Protein AF-A0A498P347-F1 (afdb_monomer_lite)

Radius of gyration: 25.13 Å; chains: 1; bounding box: 68×44×68 Å

Foldseek 3Di:
DPDLCDPPNPLSVVVVVVVVLVVVLVVLVVVLVVVPDVLLVCPDPVSCVLCVLPNDDPCCLVPVPVSVVSCVVDPVSVVSNVVVCVVCVVSVVSVVVSVVSVLVDDDPVLQLVVCQQSLLSVVVVCVVVLCCQAPVQVVLLVSCVRHPLQHQWGDNDDPDIERNCVVSVVGVSNNVSCVNNLPLVNLLVSLLVLLVLLVPLLVVLVVCPPPPNLDLVNCVSCVSVLVNSLSSLVSSLVSLCRLQPPVHADPVDPSSVVSSVSSCVSNVDDPVSSVVSVVSSVVSVVSSVVSVVVVVVVVVD

Organism: Labeo rohita (NCBI:txid84645)

Structure (mmCIF, N/CA/C/O backbone):
data_AF-A0A498P347-F1
#
_entry.id   AF-A0A498P347-F1
#
loop_
_atom_site.group_PDB
_atom_site.id
_atom_site.type_symbol
_atom_site.label_atom_id
_atom_site.label_alt_id
_atom_site.label_comp_id
_atom_site.label_asym_id
_atom_site.label_entity_id
_atom_site.label_seq_id
_atom_site.pdbx_PDB_ins_code
_atom_site.Cartn_x
_atom_site.Cartn_y
_atom_site.Cartn_z
_atom_site.occupancy
_atom_site.B_iso_or_equiv
_atom_site.auth_seq_id
_atom_site.auth_comp_id
_atom_site.auth_asym_id
_atom_site.auth_atom_id
_atom_site.pdbx_PDB_model_num
ATOM 1 N N . MET A 1 1 ? 1.663 -28.520 -17.626 1.00 48.28 1 MET A N 1
ATOM 2 C CA . MET A 1 1 ? 1.103 -27.256 -17.104 1.00 48.28 1 MET A CA 1
ATOM 3 C C . MET A 1 1 ? 0.824 -27.526 -15.635 1.00 48.28 1 MET A C 1
ATOM 5 O O . MET A 1 1 ? 0.067 -28.449 -15.375 1.00 48.28 1 MET A O 1
ATOM 9 N N . VAL A 1 2 ? 1.543 -26.897 -14.700 1.00 50.94 2 VAL A N 1
ATOM 10 C CA . VAL A 1 2 ? 1.309 -27.145 -13.263 1.00 50.94 2 VAL A CA 1
ATOM 11 C C . VAL A 1 2 ? -0.047 -26.535 -12.923 1.00 50.94 2 VAL A C 1
ATOM 13 O O . VAL A 1 2 ? -0.283 -25.381 -13.279 1.00 50.94 2 VAL A O 1
ATOM 16 N N . ASP A 1 3 ? -0.944 -27.324 -12.333 1.00 69.25 3 ASP A N 1
ATOM 17 C CA . ASP A 1 3 ? -2.287 -26.872 -11.974 1.00 69.25 3 ASP A CA 1
ATOM 18 C C . ASP A 1 3 ? -2.185 -25.632 -11.072 1.00 69.25 3 ASP A C 1
ATOM 20 O O . ASP A 1 3 ? -1.421 -25.594 -10.101 1.00 69.25 3 ASP A O 1
ATOM 24 N N . PHE A 1 4 ? -2.906 -24.575 -11.444 1.00 56.94 4 PHE A N 1
ATOM 25 C CA . PHE A 1 4 ? -2.885 -23.310 -10.723 1.00 56.94 4 PHE A CA 1
ATOM 26 C C . PHE A 1 4 ? -3.385 -23.485 -9.286 1.00 56.94 4 PHE A C 1
ATOM 28 O O . PHE A 1 4 ? -2.909 -22.787 -8.400 1.00 56.94 4 PHE A O 1
ATOM 35 N N . LEU A 1 5 ? -4.280 -24.446 -9.039 1.00 67.31 5 LEU A N 1
ATOM 36 C CA . LEU A 1 5 ? -4.815 -24.750 -7.711 1.00 67.31 5 LEU A CA 1
ATOM 37 C C . LEU A 1 5 ? -4.050 -25.864 -6.982 1.00 67.31 5 LEU A C 1
ATOM 39 O O . LEU A 1 5 ? -4.467 -26.271 -5.899 1.00 67.31 5 LEU A O 1
ATOM 43 N N . ALA A 1 6 ? -2.934 -26.352 -7.531 1.00 76.44 6 ALA A N 1
ATOM 44 C CA . ALA A 1 6 ? -2.141 -27.383 -6.872 1.00 76.44 6 ALA A CA 1
ATOM 45 C C . ALA A 1 6 ? -1.639 -26.916 -5.494 1.00 76.44 6 ALA A C 1
ATOM 47 O O . ALA A 1 6 ? -1.331 -25.740 -5.287 1.00 76.44 6 ALA A O 1
ATOM 48 N N . GLU A 1 7 ? -1.521 -27.841 -4.540 1.00 72.94 7 GLU A N 1
ATOM 49 C CA . GLU A 1 7 ? -1.066 -27.536 -3.172 1.00 72.94 7 GLU A CA 1
ATOM 50 C C . GLU A 1 7 ? 0.361 -26.971 -3.131 1.00 72.94 7 GLU A C 1
ATOM 52 O O . GLU A 1 7 ? 0.694 -26.157 -2.272 1.00 72.94 7 GLU A O 1
ATOM 57 N N . ASN A 1 8 ? 1.196 -27.348 -4.102 1.00 71.81 8 ASN A N 1
ATOM 58 C CA . ASN A 1 8 ? 2.554 -26.831 -4.259 1.00 71.81 8 ASN A CA 1
ATOM 59 C C . ASN A 1 8 ? 2.615 -25.465 -4.970 1.00 71.81 8 ASN A C 1
ATOM 61 O O . ASN A 1 8 ? 3.691 -24.873 -5.067 1.00 71.81 8 ASN A O 1
ATOM 65 N N . ASN A 1 9 ? 1.484 -24.940 -5.454 1.00 58.72 9 ASN A N 1
ATOM 66 C CA . ASN A 1 9 ? 1.400 -23.636 -6.099 1.00 58.72 9 ASN A CA 1
ATOM 67 C C . ASN A 1 9 ? 1.032 -22.554 -5.077 1.00 58.72 9 ASN A C 1
ATOM 69 O O . ASN A 1 9 ? -0.132 -22.191 -4.902 1.00 58.72 9 ASN A O 1
ATOM 73 N N . LEU A 1 10 ? 2.053 -22.013 -4.409 1.00 52.19 10 LEU A N 1
ATOM 74 C CA . LEU A 1 10 ? 1.900 -20.999 -3.358 1.00 52.19 10 LEU A CA 1
ATOM 75 C C . LEU A 1 10 ? 1.071 -19.782 -3.806 1.00 52.19 10 LEU A C 1
ATOM 77 O O . LEU A 1 10 ? 0.285 -19.261 -3.018 1.00 52.19 10 LEU A O 1
ATOM 81 N N . CYS A 1 11 ? 1.196 -19.360 -5.068 1.00 50.09 11 CYS A N 1
ATOM 82 C CA . CYS A 1 11 ? 0.465 -18.219 -5.623 1.00 50.09 11 CYS A CA 1
ATOM 83 C C . CYS A 1 11 ? -1.032 -18.511 -5.765 1.00 50.09 11 CYS A C 1
ATOM 85 O O . CYS A 1 11 ? -1.867 -17.707 -5.344 1.00 50.09 11 CYS A O 1
ATOM 87 N N . GLY A 1 12 ? -1.373 -19.675 -6.323 1.00 56.81 12 GLY A N 1
ATOM 88 C CA . GLY A 1 12 ? -2.758 -20.119 -6.439 1.00 56.81 12 GLY A CA 1
ATOM 89 C C . GLY A 1 12 ? -3.407 -20.357 -5.080 1.00 56.81 12 GLY A C 1
ATOM 90 O O . GLY A 1 12 ? -4.519 -19.892 -4.845 1.00 56.81 12 GLY A O 1
ATOM 91 N N . GLN A 1 13 ? -2.675 -20.964 -4.143 1.00 71.25 13 GLN A N 1
ATOM 92 C CA . GLN A 1 13 ? -3.123 -21.152 -2.760 1.00 71.25 13 GLN A CA 1
ATOM 93 C C . GLN A 1 13 ? -3.314 -19.820 -2.021 1.00 71.25 13 GLN A C 1
ATOM 95 O O . GLN A 1 13 ? -4.274 -19.661 -1.268 1.00 71.25 13 GLN A O 1
ATOM 100 N N . ALA A 1 14 ? -2.444 -18.830 -2.245 1.00 53.75 14 ALA A N 1
ATOM 101 C CA . ALA A 1 14 ? -2.587 -17.501 -1.654 1.00 53.75 14 ALA A CA 1
ATOM 102 C C . ALA A 1 14 ? -3.826 -16.765 -2.185 1.00 53.75 14 ALA A C 1
ATOM 104 O O . ALA A 1 14 ? -4.590 -16.210 -1.395 1.00 53.75 14 ALA A O 1
ATOM 105 N N . ILE A 1 15 ? -4.066 -16.794 -3.501 1.00 52.66 15 ILE A N 1
ATOM 106 C CA . ILE A 1 15 ? -5.271 -16.207 -4.105 1.00 52.66 15 ILE A CA 1
ATOM 107 C C . ILE A 1 15 ? -6.524 -16.934 -3.614 1.00 52.66 15 ILE A C 1
ATOM 109 O O . ILE A 1 15 ? -7.476 -16.274 -3.202 1.00 52.66 15 ILE A O 1
ATOM 113 N N . LEU A 1 16 ? -6.506 -18.269 -3.574 1.00 66.88 16 LEU A N 1
ATOM 114 C CA . LEU A 1 16 ? -7.613 -19.074 -3.062 1.00 66.88 16 LEU A CA 1
ATOM 115 C C . LEU A 1 16 ? -7.938 -18.718 -1.606 1.00 66.88 16 LEU A C 1
ATOM 117 O O . LEU A 1 16 ? -9.106 -18.548 -1.276 1.00 66.88 16 LEU A O 1
ATOM 121 N N . ARG A 1 17 ? -6.920 -18.526 -0.754 1.00 67.44 17 ARG A N 1
ATOM 122 C CA . ARG A 1 17 ? -7.091 -18.097 0.646 1.00 67.44 17 ARG A CA 1
ATOM 123 C C . ARG A 1 17 ? -7.651 -16.686 0.780 1.00 67.44 17 ARG A C 1
ATOM 125 O O . ARG A 1 17 ? -8.431 -16.432 1.688 1.00 67.44 17 ARG A O 1
ATOM 132 N N . ILE A 1 18 ? -7.245 -15.754 -0.078 1.00 62.94 18 ILE A N 1
ATOM 133 C CA . ILE A 1 18 ? -7.754 -14.376 -0.030 1.00 62.94 18 ILE A CA 1
ATOM 134 C C . ILE A 1 18 ? -9.208 -14.337 -0.494 1.00 62.94 18 ILE A C 1
ATOM 136 O O . ILE A 1 18 ? -10.043 -13.742 0.179 1.00 62.94 18 ILE A O 1
ATOM 140 N N . VAL A 1 19 ? -9.525 -15.011 -1.601 1.00 62.28 19 VAL A N 1
ATOM 141 C CA . VAL A 1 19 ? -10.897 -15.109 -2.113 1.00 62.28 19 VAL A CA 1
ATOM 142 C C . VAL A 1 19 ? -11.790 -15.854 -1.121 1.00 62.28 19 VAL A C 1
ATOM 144 O O . VAL A 1 19 ? -12.905 -15.411 -0.862 1.00 62.28 19 VAL A O 1
ATOM 147 N N . SER A 1 20 ? -11.304 -16.937 -0.506 1.00 68.69 20 SER A N 1
ATOM 148 C CA . SER A 1 20 ? -12.075 -17.673 0.500 1.00 68.69 20 SER A CA 1
ATOM 149 C C . SER A 1 20 ? -12.308 -16.853 1.767 1.00 68.69 20 SER A C 1
ATOM 151 O O . SER A 1 20 ? -13.431 -16.838 2.261 1.00 68.69 20 SER A O 1
ATOM 153 N N . ARG A 1 21 ? -11.306 -16.109 2.255 1.00 67.88 21 ARG A N 1
ATOM 154 C CA . ARG A 1 21 ? -11.467 -15.174 3.383 1.00 67.88 21 ARG A CA 1
ATOM 155 C C . ARG A 1 21 ? -12.432 -14.039 3.050 1.00 67.88 21 ARG A C 1
ATOM 157 O O . ARG A 1 21 ? -13.293 -13.739 3.864 1.00 67.88 21 ARG A O 1
ATOM 164 N N . GLY A 1 22 ? -12.335 -13.451 1.858 1.00 63.75 22 GLY A N 1
ATOM 165 C CA . GLY A 1 22 ? -13.274 -12.426 1.394 1.00 63.75 22 GLY A CA 1
ATOM 166 C C . GLY A 1 22 ? -14.711 -12.940 1.345 1.00 63.75 22 GLY A C 1
ATOM 167 O O . GLY A 1 22 ? -15.605 -12.315 1.907 1.00 63.75 22 GLY A O 1
ATOM 168 N N . ASN A 1 23 ? -14.924 -14.123 0.766 1.00 64.38 23 ASN A N 1
ATOM 169 C CA . ASN A 1 23 ? -16.238 -14.763 0.738 1.00 64.38 23 ASN A CA 1
ATOM 170 C C . ASN A 1 23 ? -16.742 -15.130 2.138 1.00 64.38 23 ASN A C 1
ATOM 172 O O . ASN A 1 23 ? -17.928 -14.972 2.400 1.00 64.38 23 ASN A O 1
ATOM 176 N N . ALA A 1 24 ? -15.867 -15.581 3.042 1.00 72.88 24 ALA A N 1
ATOM 177 C CA . ALA A 1 24 ? -16.237 -15.877 4.424 1.00 72.88 24 ALA A CA 1
ATOM 178 C C . ALA A 1 24 ? -16.684 -14.615 5.176 1.00 72.88 24 ALA A C 1
ATOM 180 O O . ALA A 1 24 ? -17.696 -14.654 5.863 1.00 72.88 24 ALA A O 1
ATOM 181 N N . ILE A 1 25 ? -15.984 -13.491 4.993 1.00 73.19 25 ILE A N 1
ATOM 182 C CA . ILE A 1 25 ? -16.351 -12.205 5.603 1.00 73.19 25 ILE A CA 1
ATOM 183 C C . ILE A 1 25 ? -17.683 -11.704 5.043 1.00 73.19 25 ILE A C 1
ATOM 185 O O . ILE A 1 25 ? -18.552 -11.310 5.811 1.00 73.19 25 ILE A O 1
ATOM 189 N N . ILE A 1 26 ? -17.886 -11.763 3.723 1.00 68.69 26 ILE A N 1
ATOM 190 C CA . ILE A 1 26 ? -19.164 -11.376 3.102 1.00 68.69 26 ILE A CA 1
ATOM 191 C C . ILE A 1 26 ? -20.300 -12.276 3.599 1.00 68.69 26 ILE A C 1
ATOM 193 O O . ILE A 1 26 ? -21.363 -11.776 3.955 1.00 68.69 26 ILE A O 1
ATOM 197 N N . ALA A 1 27 ? -20.082 -13.591 3.648 1.00 73.25 27 ALA A N 1
ATOM 198 C CA . ALA A 1 27 ? -21.072 -14.537 4.147 1.00 73.25 27 ALA A CA 1
ATOM 199 C C . ALA A 1 27 ? -21.409 -14.279 5.621 1.00 73.25 27 ALA A C 1
ATOM 201 O O . ALA A 1 27 ? -22.580 -14.317 5.986 1.00 73.25 27 ALA A O 1
ATOM 202 N N . GLU A 1 28 ? -20.411 -13.972 6.451 1.00 82.94 28 GLU A N 1
ATOM 203 C CA . GLU A 1 28 ? -20.628 -13.652 7.859 1.00 82.94 28 GLU A CA 1
ATOM 204 C C . GLU A 1 28 ? -21.345 -12.309 8.027 1.00 82.94 28 GLU A C 1
ATOM 206 O O . GLU A 1 28 ? -22.283 -12.234 8.808 1.00 82.94 28 GLU A O 1
ATOM 211 N N . LEU A 1 29 ? -21.011 -11.279 7.243 1.00 77.94 29 LEU A N 1
ATOM 212 C CA . LEU A 1 29 ? -21.738 -10.003 7.240 1.00 77.94 29 LEU A CA 1
ATOM 213 C C . LEU A 1 29 ? -23.207 -10.183 6.843 1.00 77.94 29 LEU A C 1
ATOM 215 O O . LEU A 1 29 ? -24.092 -9.650 7.510 1.00 77.94 29 LEU A O 1
ATOM 219 N N . LEU A 1 30 ? -23.475 -10.951 5.782 1.00 76.19 30 LEU A N 1
ATOM 220 C CA . LEU A 1 30 ? -24.839 -11.254 5.346 1.00 76.19 30 LEU A CA 1
ATOM 221 C C . LEU A 1 30 ? -25.596 -12.017 6.433 1.00 76.19 30 LEU A C 1
ATOM 223 O O . LEU A 1 30 ? -26.696 -11.616 6.809 1.00 76.19 30 LEU A O 1
ATOM 227 N N . ARG A 1 31 ? -24.977 -13.051 7.009 1.00 85.75 31 ARG A N 1
ATOM 228 C CA . ARG A 1 31 ? -25.565 -13.830 8.099 1.00 85.75 31 ARG A CA 1
ATOM 229 C C . ARG A 1 31 ? -25.860 -12.947 9.307 1.00 85.75 31 ARG A C 1
ATOM 231 O O . ARG A 1 31 ? -26.980 -12.922 9.793 1.00 85.75 31 ARG A O 1
ATOM 238 N N . LEU A 1 32 ? -24.894 -12.169 9.773 1.00 86.50 32 LEU A N 1
ATOM 239 C CA . LEU A 1 32 ? -25.078 -11.280 10.914 1.00 86.50 32 LEU A CA 1
ATOM 240 C C . LEU A 1 32 ? -26.162 -10.225 10.653 1.00 86.50 32 LEU A C 1
ATOM 242 O O . LEU A 1 32 ? -26.950 -9.940 11.550 1.00 86.50 32 LEU A O 1
ATOM 246 N N . SER A 1 33 ? -26.284 -9.713 9.423 1.00 84.44 33 SER A N 1
ATOM 247 C CA . SER A 1 33 ? -27.348 -8.763 9.065 1.00 84.44 33 SER A CA 1
ATOM 248 C C . SER A 1 33 ? -28.764 -9.344 9.215 1.00 84.44 33 SER A C 1
ATOM 250 O O . SER A 1 33 ? -29.693 -8.623 9.588 1.00 84.44 33 SER A O 1
ATOM 252 N N . GLU A 1 34 ? -28.925 -10.653 8.998 1.00 85.38 34 GLU A N 1
ATOM 253 C CA . GLU A 1 34 ? -30.192 -11.369 9.185 1.00 85.38 34 GLU A CA 1
ATOM 254 C C . GLU A 1 34 ? -30.454 -11.730 10.656 1.00 85.38 34 GLU A C 1
ATOM 256 O O . GLU A 1 34 ? -31.609 -11.794 11.078 1.00 85.38 34 GLU A O 1
ATOM 261 N N . PHE A 1 35 ? -29.396 -11.910 11.453 1.00 85.56 35 PHE A N 1
ATOM 262 C CA . PHE A 1 35 ? -29.451 -12.406 12.834 1.00 85.56 35 PHE A CA 1
ATOM 263 C C . PHE A 1 35 ? -29.247 -11.324 13.909 1.00 85.56 35 PHE A C 1
ATOM 265 O O . PHE A 1 35 ? -28.887 -11.641 15.040 1.00 85.56 35 PHE A O 1
ATOM 272 N N . ILE A 1 36 ? -29.515 -10.050 13.599 1.00 84.81 36 ILE A N 1
ATOM 273 C CA . ILE A 1 36 ? -29.535 -8.980 14.613 1.00 84.81 36 ILE A CA 1
ATOM 274 C C . ILE A 1 36 ? -30.640 -9.293 15.642 1.00 84.81 36 ILE A C 1
ATOM 276 O O . ILE A 1 36 ? -31.818 -9.273 15.254 1.00 84.81 36 ILE A O 1
ATOM 280 N N . PRO A 1 37 ? -30.318 -9.536 16.931 1.00 86.19 37 PRO A N 1
ATOM 281 C CA . PRO A 1 37 ? -31.335 -9.856 17.926 1.00 86.19 37 PRO A CA 1
ATOM 282 C C . PRO A 1 37 ? -32.340 -8.709 18.070 1.00 86.19 37 PRO A C 1
ATOM 284 O O . PRO A 1 37 ? -31.973 -7.532 18.063 1.00 86.19 37 PRO A O 1
ATOM 287 N N . ALA A 1 38 ? -33.627 -9.047 18.180 1.00 84.25 38 ALA A N 1
ATOM 288 C CA . ALA A 1 38 ? -34.710 -8.060 18.165 1.00 84.25 38 ALA A CA 1
ATOM 289 C C . ALA A 1 38 ? -34.594 -7.026 19.298 1.00 84.25 38 ALA A C 1
ATOM 291 O O . ALA A 1 38 ? -34.924 -5.861 19.083 1.00 84.25 38 ALA A O 1
ATOM 292 N N . VAL A 1 39 ? -34.037 -7.444 20.438 1.00 85.81 39 VAL A N 1
ATOM 293 C CA . VAL A 1 39 ? -33.827 -6.629 21.642 1.00 85.81 39 VAL A CA 1
ATOM 294 C C . VAL A 1 39 ? -32.997 -5.372 21.335 1.00 85.81 39 VAL A C 1
ATOM 296 O O . VAL A 1 39 ? -33.314 -4.291 21.816 1.00 85.81 39 VAL A O 1
ATOM 299 N N . PHE A 1 40 ? -31.998 -5.474 20.446 1.00 85.38 40 PHE A N 1
ATOM 300 C CA . PHE A 1 40 ? -31.143 -4.349 20.043 1.00 85.38 40 PHE A CA 1
ATOM 301 C C . PHE A 1 40 ? -31.858 -3.349 19.134 1.00 85.38 40 PHE A C 1
ATOM 303 O O . PHE A 1 40 ? -31.379 -2.239 18.925 1.00 85.38 40 PHE A O 1
ATOM 310 N N . ARG A 1 41 ? -33.001 -3.732 18.553 1.00 83.81 41 ARG A N 1
ATOM 311 C CA . ARG A 1 41 ? -33.796 -2.842 17.699 1.00 83.81 41 ARG A CA 1
ATOM 312 C C . ARG A 1 41 ? -34.756 -1.975 18.508 1.00 83.81 41 ARG A C 1
ATOM 314 O O . ARG A 1 41 ? -35.299 -1.039 17.927 1.00 83.81 41 ARG A O 1
ATOM 321 N N . LEU A 1 42 ? -35.003 -2.319 19.781 1.00 83.25 42 LEU A N 1
ATOM 322 C CA . LEU A 1 42 ? -35.895 -1.601 20.699 1.00 83.25 42 LEU A CA 1
ATOM 323 C C . LEU A 1 42 ? -37.232 -1.203 20.041 1.00 83.25 42 LEU A C 1
ATOM 325 O O . LEU A 1 42 ? -37.692 -0.068 20.163 1.00 83.25 42 LEU A O 1
ATOM 329 N N . LYS A 1 43 ? -37.842 -2.113 19.267 1.00 83.44 43 LYS A N 1
ATOM 330 C CA . LYS A 1 43 ? -39.062 -1.804 18.495 1.00 83.44 43 LYS A CA 1
ATOM 331 C C . LYS A 1 43 ? -40.309 -1.753 19.369 1.00 83.44 43 LYS A C 1
ATOM 333 O O . LYS A 1 43 ? -41.189 -0.930 19.119 1.00 83.44 43 LYS A O 1
ATOM 338 N N . ASP A 1 44 ? -40.373 -2.618 20.373 1.00 88.19 44 ASP A N 1
ATOM 339 C CA . ASP A 1 44 ? -41.521 -2.743 21.258 1.00 88.19 44 ASP A CA 1
ATOM 340 C C . ASP A 1 44 ? -41.359 -1.870 22.505 1.00 88.19 44 ASP A C 1
ATOM 342 O O . ASP A 1 44 ? -40.260 -1.687 23.033 1.00 88.19 44 ASP A O 1
ATOM 346 N N . LYS A 1 45 ? -42.477 -1.333 23.010 1.00 86.25 45 LYS A N 1
ATOM 347 C CA . LYS A 1 45 ? -42.476 -0.475 24.209 1.00 86.25 45 LYS A CA 1
ATOM 348 C C . LYS A 1 45 ? -41.955 -1.197 25.456 1.00 86.25 45 LYS A C 1
ATOM 350 O O . LYS A 1 45 ? -41.405 -0.539 26.331 1.00 86.25 45 LYS A O 1
ATOM 355 N N . SER A 1 46 ? -42.129 -2.518 25.536 1.00 88.06 46 SER A N 1
ATOM 356 C CA . SER A 1 46 ? -41.585 -3.341 26.622 1.00 88.06 46 SER A CA 1
ATOM 357 C C . SER A 1 46 ? -40.060 -3.322 26.627 1.00 88.06 46 SER A C 1
ATOM 359 O O . SER A 1 46 ? -39.455 -3.101 27.670 1.00 88.06 46 SER A O 1
ATOM 361 N N . ASP A 1 47 ? -39.448 -3.491 25.456 1.00 87.38 47 ASP A N 1
ATOM 362 C CA . ASP A 1 47 ? -37.996 -3.553 25.308 1.00 87.38 47 ASP A CA 1
ATOM 363 C C . ASP A 1 47 ? -37.380 -2.175 25.534 1.00 87.38 47 ASP A C 1
ATOM 365 O O . ASP A 1 47 ? -36.357 -2.063 26.196 1.00 87.38 47 ASP A O 1
ATOM 369 N N . GLN A 1 48 ? -38.046 -1.112 25.071 1.00 86.19 48 GLN A N 1
ATOM 370 C CA . GLN A 1 48 ? -37.643 0.267 25.359 1.00 86.19 48 GLN A CA 1
ATOM 371 C C . GLN A 1 48 ? -37.669 0.575 26.858 1.00 86.19 48 GLN A C 1
ATOM 373 O O . GLN A 1 48 ? -36.746 1.202 27.366 1.00 86.19 48 GLN A O 1
ATOM 378 N N . GLN A 1 49 ? -38.709 0.137 27.573 1.00 87.31 49 GLN A N 1
ATOM 379 C CA . GLN A 1 49 ? -38.809 0.353 29.018 1.00 87.31 49 GLN A CA 1
ATOM 380 C C . GLN A 1 49 ? -37.802 -0.481 29.808 1.00 87.31 49 GLN A C 1
ATOM 382 O O . GLN A 1 49 ? -37.298 -0.002 30.817 1.00 87.31 49 GLN A O 1
ATOM 387 N N . LYS A 1 50 ? -37.528 -1.715 29.369 1.00 88.12 50 LYS A N 1
ATOM 388 C CA . LYS A 1 50 ? -36.626 -2.629 30.072 1.00 88.12 50 LYS A CA 1
ATOM 389 C C . LYS A 1 50 ? -35.158 -2.329 29.772 1.00 88.12 50 LYS A C 1
ATOM 391 O O . LYS A 1 50 ? -34.374 -2.190 30.695 1.00 88.12 50 LYS A O 1
ATOM 396 N N . TYR A 1 51 ? -34.790 -2.216 28.499 1.00 90.12 51 TYR A N 1
ATOM 397 C CA . TYR A 1 51 ? -33.396 -2.162 28.051 1.00 90.12 51 TYR A CA 1
ATOM 398 C C . TYR A 1 51 ? -32.943 -0.776 27.578 1.00 90.12 51 TYR A C 1
ATOM 400 O O . TYR A 1 51 ? -31.759 -0.581 27.318 1.00 90.12 51 TYR A O 1
ATOM 408 N N . GLY A 1 52 ? -33.846 0.203 27.461 1.00 85.56 52 GLY A N 1
ATOM 409 C CA . GLY A 1 52 ? -33.513 1.529 26.922 1.00 85.56 52 GLY A CA 1
ATOM 410 C C . GLY A 1 52 ? -32.523 2.337 27.766 1.00 85.56 52 GLY A C 1
ATOM 411 O O . GLY A 1 52 ? -31.908 3.263 27.248 1.00 85.56 52 GLY A O 1
ATOM 412 N N . ASP A 1 53 ? -32.356 1.987 29.043 1.00 86.69 53 ASP A N 1
ATOM 413 C CA . ASP A 1 53 ? -31.369 2.616 29.924 1.00 86.69 53 ASP A CA 1
ATOM 414 C C . ASP A 1 53 ? -29.967 1.988 29.819 1.00 86.69 53 ASP A C 1
ATOM 416 O O . ASP A 1 53 ? -29.011 2.650 30.218 1.00 86.69 53 ASP A O 1
ATOM 420 N N . ILE A 1 54 ? -29.840 0.769 29.272 1.00 89.31 54 ILE A N 1
ATOM 421 C CA . ILE A 1 54 ? -28.559 0.046 29.135 1.00 89.31 54 ILE A CA 1
ATOM 422 C C . ILE A 1 54 ? -28.067 -0.011 27.676 1.00 89.31 54 ILE A C 1
ATOM 424 O O . ILE A 1 54 ? -26.872 0.080 27.405 1.00 89.31 54 ILE A O 1
ATOM 428 N N . ILE A 1 55 ? -28.979 -0.093 26.698 1.00 87.75 55 ILE A N 1
ATOM 429 C CA . ILE A 1 55 ? -28.628 -0.102 25.272 1.00 87.75 55 ILE A CA 1
ATOM 430 C C . ILE A 1 55 ? -28.500 1.338 24.790 1.00 87.75 55 ILE A C 1
ATOM 432 O O . ILE A 1 55 ? -29.494 2.011 24.506 1.00 87.75 55 ILE A O 1
ATOM 436 N N . CYS A 1 56 ? -27.261 1.794 24.655 1.00 84.06 56 CYS A N 1
ATOM 437 C CA . CYS A 1 56 ? -26.974 3.128 24.156 1.00 84.06 56 CYS A CA 1
ATOM 438 C C . CYS A 1 56 ? -26.884 3.163 22.623 1.00 84.06 56 CYS A C 1
ATOM 440 O O . CYS A 1 56 ? -26.459 2.207 21.972 1.00 84.06 56 CYS A O 1
ATOM 442 N N . ASP A 1 57 ? -27.251 4.301 22.036 1.00 80.38 57 ASP A N 1
ATOM 443 C CA . ASP A 1 57 ? -26.960 4.596 20.635 1.00 80.38 57 ASP A CA 1
ATOM 444 C C . ASP A 1 57 ? -25.555 5.218 20.483 1.00 80.38 57 ASP A C 1
ATOM 446 O O . ASP A 1 57 ? -24.769 5.317 21.429 1.00 80.38 57 ASP A O 1
ATOM 450 N N . PHE A 1 58 ? -25.223 5.694 19.280 1.00 78.88 58 PHE A N 1
ATOM 451 C CA . PHE A 1 58 ? -23.927 6.327 19.014 1.00 78.88 58 PHE A CA 1
ATOM 452 C C . PHE A 1 58 ? -23.664 7.618 19.813 1.00 78.88 58 PHE A C 1
ATOM 454 O O . PHE A 1 58 ? -22.558 8.153 19.741 1.00 78.88 58 PHE A O 1
ATOM 461 N N . SER A 1 59 ? -24.642 8.156 20.549 1.00 78.44 59 SER A N 1
ATOM 462 C CA . SER A 1 59 ? -24.413 9.295 21.439 1.00 78.44 59 SER A CA 1
ATOM 463 C C . SER A 1 59 ? -23.598 8.932 22.682 1.00 78.44 59 SER A C 1
ATOM 465 O O . SER A 1 59 ? -22.985 9.838 23.243 1.00 78.44 59 SER A O 1
ATOM 467 N N . TYR A 1 60 ? -23.502 7.644 23.046 1.00 83.19 60 TYR A N 1
ATOM 468 C CA . TYR A 1 60 ? -22.608 7.163 24.109 1.00 83.19 60 TYR A CA 1
ATOM 469 C C . TYR A 1 60 ? -21.176 7.666 23.911 1.00 83.19 60 TYR A C 1
ATOM 471 O O . TYR A 1 60 ? -20.610 8.297 24.796 1.00 83.19 60 TYR A O 1
ATOM 479 N N . PHE A 1 61 ? -20.650 7.547 22.689 1.00 74.69 61 PHE A N 1
ATOM 480 C CA . PHE A 1 61 ? -19.292 7.984 22.341 1.00 74.69 61 PHE A CA 1
ATOM 481 C C . PHE A 1 61 ? -19.052 9.500 22.459 1.00 74.69 61 PHE A C 1
ATOM 483 O O . PHE A 1 61 ? -17.924 9.954 22.297 1.00 74.69 61 PHE A O 1
ATOM 490 N N . LYS A 1 62 ? -20.094 10.313 22.676 1.00 82.88 62 LYS A N 1
ATOM 491 C CA . LYS A 1 62 ? -19.965 11.771 22.853 1.00 82.88 62 LYS A CA 1
ATOM 492 C C . LYS A 1 62 ? -19.933 12.203 24.319 1.00 82.88 62 LYS A C 1
ATOM 494 O O . LYS A 1 62 ? -19.636 13.367 24.574 1.00 82.88 62 LYS A O 1
ATOM 499 N N . GLY A 1 63 ? -20.267 11.313 25.248 1.00 83.38 63 GLY A N 1
ATOM 500 C CA . GLY A 1 63 ? -20.243 11.580 26.685 1.00 83.38 63 GLY A CA 1
ATOM 501 C C . GLY A 1 63 ? -20.453 10.299 27.487 1.00 83.38 63 GLY A C 1
ATOM 502 O O . GLY A 1 63 ? -21.528 10.153 28.078 1.00 83.38 63 GLY A O 1
ATOM 503 N N . PRO A 1 64 ? -19.475 9.373 27.484 1.00 83.38 64 PRO A N 1
ATOM 504 C CA . PRO A 1 64 ? -19.576 8.081 28.163 1.00 83.38 64 PRO A CA 1
ATOM 505 C C . PRO A 1 64 ? -19.867 8.231 29.657 1.00 83.38 64 PRO A C 1
ATOM 507 O O . PRO A 1 64 ? -20.693 7.500 30.200 1.00 83.38 64 PRO A O 1
ATOM 510 N N . GLU A 1 65 ? -19.296 9.257 30.300 1.00 90.00 65 GLU A N 1
ATOM 511 C CA . GLU A 1 65 ? -19.390 9.460 31.749 1.00 90.00 65 GLU A CA 1
ATOM 512 C C . GLU A 1 65 ? -20.838 9.669 32.215 1.00 90.00 65 GLU A C 1
ATOM 514 O O . GLU A 1 65 ? -21.215 9.283 33.322 1.00 90.00 65 GLU A O 1
ATOM 519 N N . TYR A 1 66 ? -21.685 10.269 31.372 1.00 87.81 66 TYR A N 1
ATOM 520 C CA . TYR A 1 66 ? -23.106 10.443 31.674 1.00 87.81 66 TYR A CA 1
ATOM 521 C C . TYR A 1 66 ? -23.849 9.101 31.725 1.00 87.81 66 TYR A C 1
ATOM 523 O O . TYR A 1 66 ? -24.685 8.888 32.603 1.00 87.81 66 TYR A O 1
ATOM 531 N N . TYR A 1 67 ? -23.553 8.206 30.785 1.00 85.75 67 TYR A N 1
ATOM 532 C CA . TYR A 1 67 ? -24.207 6.904 30.688 1.00 85.75 67 TYR A CA 1
ATOM 533 C C . TYR A 1 67 ? -23.691 5.946 31.762 1.00 85.75 67 TYR A C 1
ATOM 535 O O . TYR A 1 67 ? -24.491 5.308 32.442 1.00 85.75 67 TYR A O 1
ATOM 543 N N . GLU A 1 68 ? -22.377 5.923 31.983 1.00 88.50 68 GLU A N 1
ATOM 544 C CA . GLU A 1 68 ? -21.742 5.101 33.016 1.00 88.50 68 GLU A CA 1
ATOM 545 C C . GLU A 1 68 ? -22.192 5.515 34.418 1.00 88.50 68 GLU A C 1
ATOM 547 O O . GLU A 1 68 ? -22.685 4.679 35.169 1.00 88.50 68 GLU A O 1
ATOM 552 N N . SER A 1 69 ? -22.179 6.814 34.743 1.00 89.69 69 SER A N 1
ATOM 553 C CA . SER A 1 69 ? -22.667 7.284 36.051 1.00 89.69 69 SER A CA 1
ATOM 554 C C . SER A 1 69 ? -24.149 6.973 36.289 1.00 89.69 69 SER A C 1
ATOM 556 O O . SER A 1 69 ? -24.562 6.729 37.424 1.00 89.69 69 SER A O 1
ATOM 558 N N . LYS A 1 70 ? -24.971 6.951 35.231 1.00 88.31 70 LYS A N 1
ATOM 559 C CA . LYS A 1 70 ? -26.387 6.570 35.313 1.00 88.31 70 LYS A CA 1
ATOM 560 C C . LYS A 1 70 ? -26.567 5.073 35.597 1.00 88.31 70 LYS A C 1
ATOM 562 O O . LYS A 1 70 ? -27.477 4.732 36.355 1.00 88.31 70 LYS A O 1
ATOM 567 N N . LEU A 1 71 ? -25.733 4.215 35.005 1.00 88.25 71 LEU A N 1
ATOM 568 C CA . LEU A 1 71 ? -25.708 2.771 35.265 1.00 88.25 71 LEU A CA 1
ATOM 569 C C . LEU A 1 71 ? -25.211 2.486 36.686 1.00 88.25 71 LEU A C 1
ATOM 571 O O . LEU A 1 71 ? -25.882 1.795 37.447 1.00 88.25 71 LEU A O 1
ATOM 575 N N . GLU A 1 72 ? -24.095 3.096 37.084 1.00 89.81 72 GLU A N 1
ATOM 576 C CA . GLU A 1 72 ? -23.479 2.901 38.401 1.00 89.81 72 GLU A CA 1
ATOM 577 C C . GLU A 1 72 ? -24.348 3.381 39.565 1.00 89.81 72 GLU A C 1
ATOM 579 O O . GLU A 1 72 ? -24.307 2.823 40.661 1.00 89.81 72 GLU A O 1
ATOM 584 N N . ALA A 1 73 ? -25.174 4.404 39.341 1.00 91.31 73 ALA A N 1
ATOM 585 C CA . ALA A 1 73 ? -26.062 4.935 40.367 1.00 91.31 73 ALA A CA 1
ATOM 586 C C . ALA A 1 73 ? -27.197 3.973 40.768 1.00 91.31 73 ALA A C 1
ATOM 588 O O . ALA A 1 73 ? -27.860 4.219 41.780 1.00 91.31 73 ALA A O 1
ATOM 589 N N . LYS A 1 74 ? -27.470 2.918 39.985 1.00 93.12 74 LYS A N 1
ATOM 590 C CA . LYS A 1 74 ? -28.599 2.004 40.210 1.00 93.12 74 LYS A CA 1
ATOM 591 C C . LYS A 1 74 ? -28.153 0.537 40.138 1.00 93.12 74 LYS A C 1
ATOM 593 O O . LYS A 1 74 ? -27.959 0.035 39.035 1.00 93.12 74 LYS A O 1
ATOM 598 N N . PRO A 1 75 ? -28.121 -0.189 41.271 1.00 91.69 75 PRO A N 1
ATOM 599 C CA . PRO A 1 75 ? -27.771 -1.615 41.292 1.00 91.69 75 PRO A CA 1
ATOM 600 C C . PRO A 1 75 ? -28.634 -2.461 40.345 1.00 91.69 75 PRO A C 1
ATOM 602 O O . PRO A 1 75 ? -28.133 -3.315 39.630 1.00 91.69 75 PRO A O 1
ATOM 605 N N . GLU A 1 76 ? -29.926 -2.140 40.251 1.00 92.25 76 GLU A N 1
ATOM 606 C CA . GLU A 1 76 ? -30.882 -2.819 39.365 1.00 92.25 76 GLU A CA 1
ATOM 607 C C . GLU A 1 76 ? -30.505 -2.724 37.877 1.00 92.25 76 GLU A C 1
ATOM 609 O O . GLU A 1 76 ? -30.820 -3.626 37.105 1.00 92.25 76 GLU A O 1
ATOM 614 N N . LEU A 1 77 ? -29.857 -1.628 37.457 1.00 90.75 77 LEU A N 1
ATOM 615 C CA . LEU A 1 77 ? -29.387 -1.474 36.079 1.00 90.75 77 LEU A CA 1
ATOM 616 C C . LEU A 1 77 ? -28.077 -2.220 35.840 1.00 90.75 77 LEU A C 1
ATOM 618 O O . LEU A 1 77 ? -27.876 -2.697 34.730 1.00 90.75 77 LEU A O 1
ATOM 622 N N . GLN A 1 78 ? -27.218 -2.336 36.856 1.00 91.38 78 GLN A N 1
ATOM 623 C CA . GLN A 1 78 ? -25.980 -3.112 36.767 1.00 91.38 78 GLN A CA 1
ATOM 624 C C . GLN A 1 78 ? -26.282 -4.602 36.608 1.00 91.38 78 GLN A C 1
ATOM 626 O O . GLN A 1 78 ? -25.790 -5.219 35.670 1.00 91.38 78 GLN A O 1
ATOM 631 N N . ASP A 1 79 ? -27.166 -5.143 37.453 1.00 92.81 79 ASP A N 1
ATOM 632 C CA . ASP A 1 79 ? -27.597 -6.543 37.366 1.00 92.81 79 ASP A CA 1
ATOM 633 C C . ASP A 1 79 ? -28.224 -6.840 35.992 1.00 92.81 79 ASP A C 1
ATOM 635 O O . ASP A 1 79 ? -27.975 -7.879 35.379 1.00 92.81 79 ASP A O 1
ATOM 639 N N . LEU A 1 80 ? -29.029 -5.900 35.479 1.00 93.19 80 LEU A N 1
ATOM 640 C CA . LEU A 1 80 ? -29.670 -6.032 34.174 1.00 93.19 80 LEU A CA 1
ATOM 641 C C . LEU A 1 80 ? -28.673 -5.938 33.011 1.00 93.19 80 LEU A C 1
ATOM 643 O O . LEU A 1 80 ? -28.839 -6.656 32.025 1.00 93.19 80 LEU A O 1
ATOM 647 N N . ASP A 1 81 ? -27.676 -5.055 33.094 1.00 91.25 81 ASP A N 1
ATOM 648 C CA . ASP A 1 81 ? -26.616 -4.927 32.090 1.00 91.25 81 ASP A CA 1
ATOM 649 C C . ASP A 1 81 ? -25.733 -6.179 32.047 1.00 91.25 81 ASP A C 1
ATOM 651 O O . ASP A 1 81 ? -25.450 -6.697 30.966 1.00 91.25 81 ASP A O 1
ATOM 655 N N . GLU A 1 82 ? -25.390 -6.738 33.210 1.00 91.19 82 GLU A N 1
ATOM 656 C CA . GLU A 1 82 ? -24.622 -7.979 33.313 1.00 91.19 82 GLU A CA 1
ATOM 657 C C . GLU A 1 82 ? -25.398 -9.165 32.721 1.00 91.19 82 GLU A C 1
ATOM 659 O O . GLU A 1 82 ? -24.893 -9.838 31.817 1.00 91.19 82 GLU A O 1
ATOM 664 N N . GLU A 1 83 ? -26.666 -9.353 33.109 1.00 92.94 83 GLU A N 1
ATOM 665 C CA . GLU A 1 83 ? -27.546 -10.378 32.524 1.00 92.94 83 GLU A CA 1
ATOM 666 C C . GLU A 1 83 ? -27.673 -10.194 31.001 1.00 92.94 83 GLU A C 1
ATOM 668 O O . GLU A 1 83 ? -27.638 -11.151 30.218 1.00 92.94 83 GLU A O 1
ATOM 673 N N . PHE A 1 84 ? -27.829 -8.950 30.544 1.00 92.38 84 PHE A N 1
ATOM 674 C CA . PHE A 1 84 ? -27.952 -8.643 29.127 1.00 92.38 84 PHE A CA 1
ATOM 675 C C . PHE A 1 84 ? -26.671 -8.974 28.359 1.00 92.38 84 PHE A C 1
ATOM 677 O O . PHE A 1 84 ? -26.735 -9.564 27.273 1.00 92.38 84 PHE A O 1
ATOM 684 N N . ARG A 1 85 ? -25.514 -8.619 28.920 1.00 89.12 85 ARG A N 1
ATOM 685 C CA . ARG A 1 85 ? -24.198 -8.902 28.357 1.00 89.12 85 ARG A CA 1
ATOM 686 C C . ARG A 1 85 ? -23.976 -10.400 28.249 1.00 89.12 85 ARG A C 1
ATOM 688 O O . ARG A 1 85 ? -23.674 -10.861 27.152 1.00 89.12 85 ARG A O 1
ATOM 695 N N . GLU A 1 86 ? -24.171 -11.166 29.318 1.00 91.94 86 GLU A N 1
ATOM 696 C CA . GLU A 1 86 ? -23.977 -12.623 29.313 1.00 91.94 86 GLU A CA 1
ATOM 697 C C . GLU A 1 86 ? -24.800 -13.312 28.218 1.00 91.94 86 GLU A C 1
ATOM 699 O O . GLU A 1 86 ? -24.290 -14.159 27.482 1.00 91.94 86 GLU A O 1
ATOM 704 N N . ASN A 1 87 ? -26.050 -12.884 28.036 1.00 91.12 87 ASN A N 1
ATOM 705 C CA . ASN A 1 87 ? -26.950 -13.458 27.038 1.00 91.12 87 ASN A CA 1
ATOM 706 C C . ASN A 1 87 ? -26.600 -13.092 25.586 1.00 91.12 87 ASN A C 1
ATOM 708 O O . ASN A 1 87 ? -27.009 -13.796 24.660 1.00 91.12 87 ASN A O 1
ATOM 712 N N . ASN A 1 88 ? -25.881 -11.988 25.357 1.00 90.12 88 ASN A N 1
ATOM 713 C CA . ASN A 1 88 ? -25.627 -11.459 24.012 1.00 90.12 88 ASN A CA 1
ATOM 714 C C . ASN A 1 88 ? -24.138 -11.373 23.644 1.00 90.12 88 ASN A C 1
ATOM 716 O O . ASN A 1 88 ? -23.814 -11.009 22.510 1.00 90.12 88 ASN A O 1
ATOM 720 N N . ILE A 1 89 ? -23.221 -11.719 24.549 1.00 89.19 89 ILE A N 1
ATOM 721 C CA . ILE A 1 89 ? -21.785 -11.542 24.321 1.00 89.19 89 ILE A CA 1
ATOM 722 C C . ILE A 1 89 ? -21.308 -12.319 23.095 1.00 89.19 89 ILE A C 1
ATOM 724 O O . ILE A 1 89 ? -20.584 -11.769 22.276 1.00 89.19 89 ILE A O 1
ATOM 728 N N . GLU A 1 90 ? -21.791 -13.547 22.888 1.00 88.94 90 GLU A N 1
ATOM 729 C CA . GLU A 1 90 ? -21.370 -14.381 21.759 1.00 88.94 90 GLU A CA 1
ATOM 730 C C . GLU A 1 90 ? -21.712 -13.730 20.407 1.00 88.94 90 GLU A C 1
ATOM 732 O O . GLU A 1 90 ? -20.872 -13.667 19.504 1.00 88.94 90 GLU A O 1
ATOM 737 N N . ILE A 1 91 ? -22.928 -13.190 20.259 1.00 88.62 91 ILE A N 1
ATOM 738 C CA . ILE A 1 91 ? -23.343 -12.524 19.019 1.00 88.62 91 ILE A CA 1
ATOM 739 C C . ILE A 1 91 ? -22.618 -11.184 18.836 1.00 88.62 91 ILE A C 1
ATOM 741 O O . ILE A 1 91 ? -22.178 -10.881 17.726 1.00 88.62 91 ILE A O 1
ATOM 745 N N . LEU A 1 92 ? -22.417 -10.416 19.910 1.00 87.81 92 LEU A N 1
ATOM 746 C CA . LEU A 1 92 ? -21.662 -9.161 19.877 1.00 87.81 92 LEU A CA 1
ATOM 747 C C . LEU A 1 92 ? -20.198 -9.390 19.485 1.00 87.81 92 LEU A C 1
ATOM 749 O O . LEU A 1 92 ? -19.676 -8.676 18.627 1.00 87.81 92 LEU A O 1
ATOM 753 N N . THR A 1 93 ? -19.558 -10.431 20.024 1.00 88.06 93 THR A N 1
ATOM 754 C CA . THR A 1 93 ? -18.204 -10.842 19.636 1.00 88.06 93 THR A CA 1
ATOM 755 C C . THR A 1 93 ? -18.137 -11.180 18.148 1.00 88.06 93 THR A C 1
ATOM 757 O O . THR A 1 93 ? -17.193 -10.773 17.474 1.00 88.06 93 THR A O 1
ATOM 760 N N . ARG A 1 94 ? -19.146 -11.857 17.584 1.00 88.00 94 ARG A N 1
ATOM 761 C CA . ARG A 1 94 ? -19.180 -12.140 16.137 1.00 88.00 94 ARG A CA 1
ATOM 762 C C . ARG A 1 94 ? -19.277 -10.873 15.289 1.00 88.00 94 ARG A C 1
ATOM 764 O O . ARG A 1 94 ? -18.550 -10.762 14.303 1.00 88.00 94 ARG A O 1
ATOM 771 N N . PHE A 1 95 ? -20.121 -9.910 15.673 1.00 84.94 95 PHE A N 1
ATOM 772 C CA . PHE A 1 95 ? -20.175 -8.603 15.005 1.00 84.94 95 PHE A CA 1
ATOM 773 C C . PHE A 1 95 ? -18.835 -7.875 15.079 1.00 84.94 95 PHE A C 1
ATOM 775 O O . PHE A 1 95 ? -18.342 -7.407 14.053 1.00 84.94 95 PHE A O 1
ATOM 782 N N . TYR A 1 96 ? -18.226 -7.826 16.264 1.00 83.06 96 TYR A N 1
ATOM 783 C CA . TYR A 1 96 ? -16.919 -7.211 16.467 1.00 83.06 96 TYR A CA 1
ATOM 784 C C . TYR A 1 96 ? -15.853 -7.825 15.549 1.00 83.06 96 TYR A C 1
ATOM 786 O O . TYR A 1 96 ? -15.239 -7.105 14.763 1.00 83.06 96 TYR A O 1
ATOM 794 N N . LEU A 1 97 ? -15.702 -9.154 15.567 1.00 81.38 97 LEU A N 1
ATOM 795 C CA . LEU A 1 97 ? -14.722 -9.867 14.742 1.00 81.38 97 LEU A CA 1
ATOM 796 C C . LEU A 1 97 ? -14.976 -9.669 13.240 1.00 81.38 97 LEU A C 1
ATOM 798 O O . LEU A 1 97 ? -14.032 -9.531 12.459 1.00 81.38 97 LEU A O 1
ATOM 802 N N . ALA A 1 98 ? -16.243 -9.613 12.813 1.00 79.00 98 ALA A N 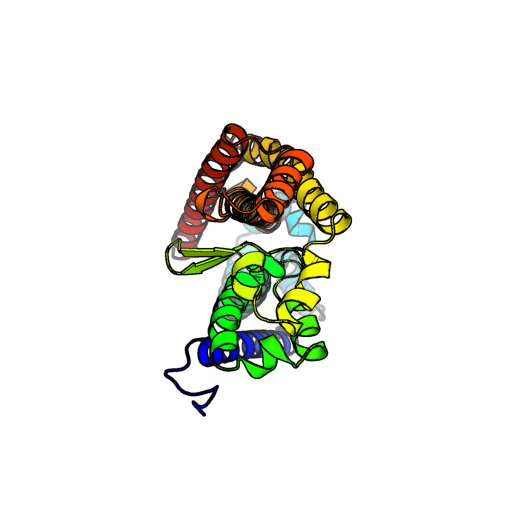1
ATOM 803 C CA . ALA A 1 98 ? -16.588 -9.319 11.427 1.00 79.00 98 ALA A CA 1
ATOM 804 C C . ALA A 1 98 ? -16.143 -7.901 11.027 1.00 79.00 98 ALA A C 1
ATOM 806 O O . ALA A 1 98 ? -15.464 -7.745 10.011 1.00 79.00 98 ALA A O 1
ATOM 807 N N . PHE A 1 99 ? -16.443 -6.874 11.827 1.00 77.75 99 PHE A N 1
ATOM 808 C CA . PHE A 1 99 ? -16.017 -5.499 11.540 1.00 77.75 99 PHE A CA 1
ATOM 809 C C . PHE A 1 99 ? -14.496 -5.316 11.618 1.00 77.75 99 PHE A C 1
ATOM 811 O O . PHE A 1 99 ? -13.910 -4.656 10.755 1.00 77.75 99 PHE A O 1
ATOM 818 N N . GLU A 1 100 ? -13.835 -5.953 12.583 1.00 74.75 100 GLU A N 1
ATOM 819 C CA . GLU A 1 100 ? -12.376 -5.980 12.683 1.00 74.75 100 GLU A CA 1
ATOM 820 C C . GLU A 1 100 ? -11.759 -6.596 11.418 1.00 74.75 100 GLU A C 1
ATOM 822 O O . GLU A 1 100 ? -10.852 -6.018 10.814 1.00 74.75 100 GLU A O 1
ATOM 827 N N . SER A 1 101 ? -12.309 -7.713 10.932 1.00 67.88 101 SER A N 1
ATOM 828 C CA . SER A 1 101 ? -11.830 -8.373 9.713 1.00 67.88 101 SER A CA 1
ATOM 829 C C . SER A 1 101 ? -11.992 -7.519 8.447 1.00 67.88 101 SER A C 1
ATOM 831 O O . SER A 1 101 ? -11.210 -7.657 7.505 1.00 67.88 101 SER A O 1
ATOM 833 N N . VAL A 1 102 ? -12.957 -6.589 8.431 1.00 66.56 102 VAL A N 1
ATOM 834 C CA . VAL A 1 102 ? -13.126 -5.597 7.356 1.00 66.56 102 VAL A CA 1
ATOM 835 C C . VAL A 1 102 ? -12.058 -4.501 7.444 1.00 66.56 102 VAL A C 1
ATOM 837 O O . VAL A 1 102 ? -11.557 -4.048 6.417 1.00 66.56 102 VAL A O 1
ATOM 840 N N . SER A 1 103 ? -11.633 -4.114 8.649 1.00 58.19 103 SER A N 1
ATOM 841 C CA . SER A 1 103 ? -10.565 -3.116 8.848 1.00 58.19 103 SER A CA 1
ATOM 842 C C . SER A 1 103 ? -9.180 -3.580 8.359 1.00 58.19 103 SER A C 1
ATOM 844 O O . SER A 1 103 ? -8.292 -2.761 8.090 1.00 58.19 103 SER A O 1
ATOM 846 N N . ALA A 1 104 ? -9.012 -4.896 8.177 1.00 55.41 104 ALA A N 1
ATOM 847 C CA . ALA A 1 104 ? -7.841 -5.495 7.544 1.00 55.41 104 ALA A CA 1
ATOM 848 C C . ALA A 1 104 ? -7.757 -5.204 6.032 1.00 55.41 104 ALA A C 1
ATOM 850 O O . ALA A 1 104 ? -6.707 -5.442 5.428 1.00 55.41 104 ALA A O 1
ATOM 851 N N . TYR A 1 105 ? -8.825 -4.679 5.412 1.00 53.72 105 TYR A N 1
ATOM 852 C CA . TYR A 1 105 ? -8.805 -4.260 4.015 1.00 53.72 105 TYR A CA 1
ATOM 853 C C . TYR A 1 105 ? -8.246 -2.833 3.876 1.00 53.72 105 TYR A C 1
ATOM 855 O O . TYR A 1 105 ? -8.760 -1.887 4.472 1.00 53.72 105 TYR A O 1
ATOM 863 N N . PRO A 1 106 ? -7.177 -2.652 3.091 1.00 56.09 106 PRO A N 1
ATOM 864 C CA . PRO A 1 106 ? -6.544 -1.353 2.899 1.00 56.09 106 PRO A CA 1
ATOM 865 C C . PRO A 1 106 ? -7.392 -0.409 2.034 1.00 56.09 106 PRO A C 1
ATOM 867 O O . PRO A 1 106 ? -8.130 -0.848 1.151 1.00 56.09 106 PRO A O 1
ATOM 870 N N . LEU A 1 107 ? -7.235 0.900 2.269 1.00 63.56 107 LEU A N 1
ATOM 871 C CA . LEU A 1 107 ? -7.863 1.965 1.479 1.00 63.56 107 LEU A CA 1
ATOM 872 C C . LEU A 1 107 ? -7.559 1.792 -0.026 1.00 63.56 107 LEU A C 1
ATOM 874 O O . LEU A 1 107 ? -6.467 1.324 -0.367 1.00 63.56 107 LEU A O 1
ATOM 878 N N . PRO A 1 108 ? -8.461 2.197 -0.946 1.00 63.09 108 PRO A N 1
ATOM 879 C CA . PRO A 1 108 ? -8.247 2.058 -2.394 1.00 63.09 108 PRO A CA 1
ATOM 880 C C . PRO A 1 108 ? -6.918 2.654 -2.877 1.00 63.09 108 PRO A C 1
ATOM 882 O O . PRO A 1 108 ? -6.240 2.103 -3.741 1.00 63.09 108 PRO A O 1
ATOM 885 N N . GLU A 1 109 ? -6.507 3.749 -2.251 1.00 70.44 109 GLU A N 1
ATOM 886 C CA . GLU A 1 109 ? -5.267 4.484 -2.496 1.00 70.44 109 GLU A CA 1
ATOM 887 C C . GLU A 1 109 ? -3.994 3.709 -2.114 1.00 70.44 109 GLU A C 1
ATOM 889 O O . GLU A 1 109 ? -2.894 4.093 -2.513 1.00 70.44 109 GLU A O 1
ATOM 894 N N . HIS A 1 110 ? -4.130 2.640 -1.323 1.00 76.50 110 HIS A N 1
ATOM 895 C CA . HIS A 1 110 ? -3.052 1.782 -0.818 1.00 76.50 110 HIS A CA 1
ATOM 896 C C . HIS A 1 110 ? -2.993 0.448 -1.574 1.00 76.50 110 HIS A C 1
ATOM 898 O O . HIS A 1 110 ? -2.258 -0.464 -1.185 1.00 76.50 110 HIS A O 1
ATOM 904 N N . ARG A 1 111 ? -3.776 0.312 -2.651 1.00 79.25 111 ARG A N 1
ATOM 905 C CA . ARG A 1 111 ? -3.939 -0.923 -3.424 1.00 79.25 111 ARG A CA 1
ATOM 906 C C . ARG A 1 111 ? -2.611 -1.541 -3.856 1.00 79.25 111 ARG A C 1
ATOM 908 O O . ARG A 1 111 ? -2.462 -2.755 -3.766 1.00 79.25 111 ARG A O 1
ATOM 915 N N . SER A 1 112 ? -1.651 -0.741 -4.307 1.00 78.94 112 SER A N 1
ATOM 916 C CA . SER A 1 112 ? -0.341 -1.232 -4.748 1.00 78.94 112 SER A CA 1
ATOM 917 C C . SER A 1 112 ? 0.452 -1.880 -3.610 1.00 78.94 112 SER A C 1
ATOM 919 O O . SER A 1 112 ? 1.011 -2.964 -3.777 1.00 78.94 112 SER A O 1
ATOM 921 N N . THR A 1 113 ? 0.430 -1.276 -2.419 1.00 81.25 113 THR A N 1
ATOM 922 C CA . THR A 1 113 ? 1.030 -1.865 -1.214 1.00 81.25 113 THR A CA 1
ATOM 923 C C . THR A 1 113 ? 0.256 -3.095 -0.741 1.00 81.25 113 THR A C 1
ATOM 925 O O . THR A 1 113 ? 0.862 -4.112 -0.413 1.00 81.25 113 THR A O 1
ATOM 928 N N . ALA A 1 114 ? -1.076 -3.044 -0.772 1.00 77.50 114 ALA A N 1
ATOM 929 C CA . ALA A 1 114 ? -1.951 -4.157 -0.405 1.00 77.50 114 ALA A CA 1
ATOM 930 C C . ALA A 1 114 ? -1.706 -5.412 -1.247 1.00 77.50 114 ALA A C 1
ATOM 932 O O . ALA A 1 114 ? -1.665 -6.535 -0.746 1.00 77.50 114 ALA A O 1
ATOM 933 N N . LEU A 1 115 ? -1.545 -5.206 -2.552 1.00 82.19 115 LEU A N 1
ATOM 934 C CA . LEU A 1 115 ? -1.327 -6.263 -3.524 1.00 82.19 115 LEU A CA 1
ATOM 935 C C . LEU A 1 115 ? 0.155 -6.609 -3.684 1.00 82.19 115 LEU A C 1
ATOM 937 O O . LEU A 1 115 ? 0.453 -7.494 -4.478 1.00 82.19 115 LEU A O 1
ATOM 941 N N . ALA A 1 116 ? 1.080 -5.988 -2.941 1.00 81.44 116 ALA A N 1
ATOM 942 C CA . ALA A 1 116 ? 2.521 -6.139 -3.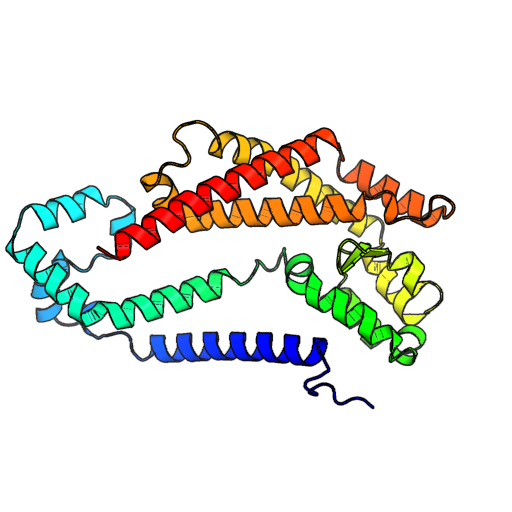156 1.00 81.44 116 ALA A CA 1
ATOM 943 C C . ALA A 1 116 ? 2.984 -7.605 -3.129 1.00 81.44 116 ALA A C 1
ATOM 945 O O . ALA A 1 116 ? 3.769 -8.019 -3.979 1.00 81.44 116 ALA A O 1
ATOM 946 N N . THR A 1 117 ? 2.450 -8.416 -2.211 1.00 77.94 117 THR A N 1
ATOM 947 C CA . THR A 1 117 ? 2.760 -9.853 -2.140 1.00 77.94 117 THR A CA 1
ATOM 948 C C . THR A 1 117 ? 2.253 -10.600 -3.375 1.00 77.94 117 THR A C 1
ATOM 950 O O . THR A 1 117 ? 2.973 -11.414 -3.948 1.00 77.94 117 THR A O 1
ATOM 953 N N . GLN A 1 118 ? 1.034 -10.297 -3.836 1.00 80.12 118 GLN A N 1
ATOM 954 C CA . GLN A 1 118 ? 0.487 -10.878 -5.068 1.00 80.12 118 GLN A CA 1
ATOM 955 C C . GLN A 1 118 ? 1.261 -10.420 -6.304 1.00 80.12 118 GLN A C 1
ATOM 957 O O . GLN A 1 118 ? 1.521 -11.226 -7.188 1.00 80.12 118 GLN A O 1
ATOM 962 N N . ALA A 1 119 ? 1.649 -9.148 -6.354 1.00 86.94 119 ALA A N 1
ATOM 963 C CA . ALA A 1 119 ? 2.425 -8.558 -7.432 1.00 86.94 119 ALA A CA 1
ATOM 964 C C . ALA A 1 119 ? 3.810 -9.219 -7.540 1.00 86.94 119 ALA A C 1
ATOM 966 O O . ALA A 1 119 ? 4.226 -9.602 -8.631 1.00 86.94 119 ALA A O 1
ATOM 967 N N . ALA A 1 120 ? 4.485 -9.448 -6.408 1.00 81.50 120 ALA A N 1
ATOM 968 C CA . ALA A 1 120 ? 5.744 -10.187 -6.348 1.00 81.50 120 ALA A CA 1
ATOM 969 C C . ALA A 1 120 ? 5.603 -11.623 -6.874 1.00 81.50 120 ALA A C 1
ATOM 971 O O . ALA A 1 120 ? 6.353 -12.047 -7.754 1.00 81.50 120 ALA A O 1
ATOM 972 N N . MET A 1 121 ? 4.596 -12.347 -6.383 1.00 79.44 121 MET A N 1
ATOM 973 C CA . MET A 1 121 ? 4.253 -13.692 -6.848 1.00 79.44 121 MET A CA 1
ATOM 974 C C . MET A 1 121 ? 3.967 -13.726 -8.354 1.00 79.44 121 MET A C 1
ATOM 976 O O . MET A 1 121 ? 4.507 -14.562 -9.078 1.00 79.44 121 MET A O 1
ATOM 980 N N . LEU A 1 122 ? 3.166 -12.779 -8.843 1.00 83.75 122 LEU A N 1
ATOM 981 C CA . LEU A 1 122 ? 2.815 -12.650 -10.251 1.00 83.75 122 LEU A CA 1
ATOM 982 C C . LEU A 1 122 ? 4.042 -12.356 -11.119 1.00 83.75 122 LEU A C 1
ATOM 984 O O . LEU A 1 122 ? 4.188 -12.970 -12.173 1.00 83.75 122 LEU A O 1
ATOM 988 N N . CYS A 1 123 ? 4.940 -11.473 -10.670 1.00 87.00 123 CYS A N 1
ATOM 989 C CA . CYS A 1 123 ? 6.190 -11.180 -11.367 1.00 87.00 123 CYS A CA 1
ATOM 990 C C . CYS A 1 123 ? 7.000 -12.460 -11.605 1.00 87.00 123 CYS A C 1
ATOM 992 O O . CYS A 1 123 ? 7.455 -12.694 -12.721 1.00 87.00 123 CYS A O 1
ATOM 994 N N . VAL A 1 124 ? 7.125 -13.318 -10.589 1.00 81.88 124 VAL A N 1
ATOM 995 C CA . VAL A 1 124 ? 7.806 -14.616 -10.714 1.00 81.88 124 VAL A CA 1
ATOM 996 C C . VAL A 1 124 ? 7.043 -15.548 -11.662 1.00 81.88 124 VAL A C 1
ATOM 998 O O . VAL A 1 124 ? 7.640 -16.121 -12.573 1.00 81.88 124 VAL A O 1
ATOM 1001 N N . CYS A 1 125 ? 5.720 -15.665 -11.510 1.00 81.25 125 CYS A N 1
ATOM 1002 C CA . CYS A 1 125 ? 4.882 -16.514 -12.363 1.00 81.25 125 CYS A CA 1
ATOM 1003 C C . CYS A 1 125 ? 4.949 -16.141 -13.853 1.00 81.25 125 CYS A C 1
ATOM 1005 O O . CYS A 1 125 ? 4.896 -17.027 -14.708 1.00 81.25 125 CYS A O 1
ATOM 1007 N N . LEU A 1 126 ? 5.091 -14.855 -14.185 1.00 83.75 126 LEU A N 1
ATOM 1008 C CA . LEU A 1 126 ? 5.169 -14.390 -15.572 1.00 83.75 126 LEU A CA 1
ATOM 1009 C C . LEU A 1 126 ? 6.376 -14.959 -16.329 1.00 83.75 126 LEU A C 1
ATOM 1011 O O . LEU A 1 126 ? 6.258 -15.233 -17.524 1.00 83.75 126 LEU A O 1
ATOM 1015 N N . TYR A 1 127 ? 7.493 -15.229 -15.649 1.00 81.00 127 TYR A N 1
ATOM 1016 C CA . TYR A 1 127 ? 8.661 -15.864 -16.271 1.00 81.00 127 TYR A CA 1
ATOM 1017 C C . TYR A 1 127 ? 8.413 -17.322 -16.681 1.00 81.00 127 TYR A C 1
ATOM 1019 O O . TYR A 1 127 ? 9.062 -17.817 -17.599 1.00 81.00 127 TYR A O 1
ATOM 1027 N N . PHE A 1 128 ? 7.425 -17.994 -16.083 1.00 80.12 128 PHE A N 1
ATOM 1028 C CA . PHE A 1 128 ? 6.987 -19.327 -16.515 1.00 80.12 128 PHE A CA 1
ATOM 1029 C C . PHE A 1 128 ? 6.033 -19.281 -17.715 1.00 80.12 128 PHE A C 1
ATOM 1031 O O . PHE A 1 128 ? 5.750 -20.315 -18.318 1.00 80.12 128 PHE A O 1
ATOM 1038 N N . THR A 1 129 ? 5.548 -18.092 -18.090 1.00 83.25 129 THR A N 1
ATOM 1039 C CA . THR A 1 129 ? 4.704 -17.885 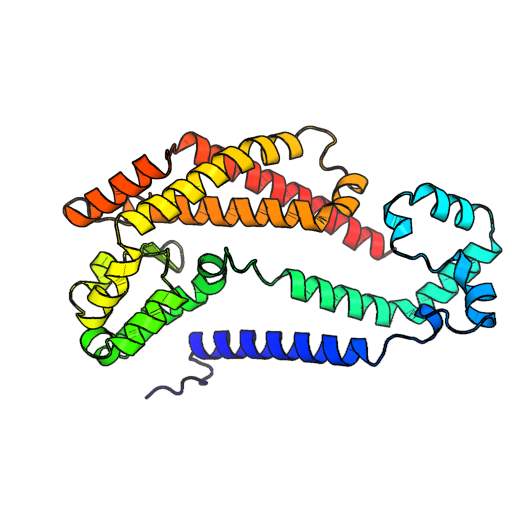-19.274 1.00 83.25 129 THR A CA 1
ATOM 1040 C C . THR A 1 129 ? 5.254 -16.736 -20.132 1.00 83.25 129 THR A C 1
ATOM 1042 O O . THR A 1 129 ? 4.598 -15.702 -20.299 1.00 83.25 129 THR A O 1
ATOM 1045 N N . PRO A 1 130 ? 6.450 -16.898 -20.732 1.00 88.25 130 PRO A N 1
ATOM 1046 C CA . PRO A 1 130 ? 7.155 -15.816 -21.425 1.00 88.25 130 PRO A CA 1
ATOM 1047 C C . PRO A 1 130 ? 6.382 -15.254 -22.626 1.00 88.25 130 PRO A C 1
ATOM 1049 O O . PRO A 1 130 ? 6.583 -14.105 -23.018 1.00 88.25 130 PRO A O 1
ATOM 1052 N N . SER A 1 131 ? 5.442 -16.017 -23.196 1.00 91.50 131 SER A N 1
ATOM 1053 C CA . SER A 1 131 ? 4.560 -15.525 -24.259 1.00 91.50 131 SER A CA 1
ATOM 1054 C C . SER A 1 131 ? 3.729 -14.317 -23.815 1.00 91.50 131 SER A C 1
ATOM 1056 O O . SER A 1 131 ? 3.516 -13.411 -24.623 1.00 91.50 131 SER A O 1
ATOM 1058 N N . ILE A 1 132 ? 3.306 -14.255 -22.544 1.00 91.00 132 ILE A N 1
ATOM 1059 C CA . ILE A 1 132 ? 2.585 -13.101 -21.993 1.00 91.00 132 ILE A CA 1
ATOM 1060 C C . ILE A 1 132 ? 3.500 -11.872 -22.004 1.00 91.00 132 ILE A C 1
ATOM 1062 O O . ILE A 1 132 ? 3.136 -10.850 -22.584 1.00 91.00 132 ILE A O 1
ATOM 1066 N N . LEU A 1 133 ? 4.716 -12.015 -21.468 1.00 93.06 133 LEU A N 1
ATOM 1067 C CA . LEU A 1 133 ? 5.724 -10.955 -21.393 1.00 93.06 133 LEU A CA 1
ATOM 1068 C C . LEU A 1 133 ? 6.145 -10.423 -22.779 1.00 93.06 133 LEU A C 1
ATOM 1070 O O . LEU A 1 133 ? 6.354 -9.220 -22.947 1.00 93.06 133 LEU A O 1
ATOM 1074 N N . HIS A 1 134 ? 6.249 -11.289 -23.794 1.00 96.06 134 HIS A N 1
ATOM 1075 C CA . HIS A 1 134 ? 6.678 -10.886 -25.140 1.00 96.06 134 HIS A CA 1
ATOM 1076 C C . HIS A 1 134 ? 5.546 -10.373 -26.037 1.00 96.06 134 HIS A C 1
ATOM 1078 O O . HIS A 1 134 ? 5.747 -9.394 -26.757 1.00 96.06 134 HIS A O 1
ATOM 1084 N N . THR A 1 135 ? 4.386 -11.038 -26.043 1.00 95.38 135 THR A N 1
ATOM 1085 C CA . THR A 1 135 ? 3.401 -10.896 -27.135 1.00 95.38 135 THR A CA 1
ATOM 1086 C C . THR A 1 135 ? 2.033 -10.384 -26.691 1.00 95.38 135 THR A C 1
ATOM 1088 O O . THR A 1 135 ? 1.351 -9.727 -27.477 1.00 95.38 135 THR A O 1
ATOM 1091 N N . GLN A 1 136 ? 1.620 -10.623 -25.442 1.00 94.62 136 GLN A N 1
ATOM 1092 C CA . GLN A 1 136 ? 0.246 -10.349 -25.005 1.00 94.62 136 GLN A CA 1
ATOM 1093 C C . GLN A 1 136 ? 0.113 -8.937 -24.415 1.00 94.62 136 GLN A C 1
ATOM 1095 O O . GLN A 1 136 ? -0.027 -8.764 -23.207 1.00 94.62 136 GLN A O 1
ATOM 1100 N N . GLN A 1 137 ? 0.129 -7.920 -25.283 1.00 95.81 137 GLN A N 1
ATOM 1101 C CA . GLN A 1 137 ? 0.107 -6.500 -24.891 1.00 95.81 137 GLN A CA 1
ATOM 1102 C C . GLN A 1 137 ? -1.082 -6.124 -23.999 1.00 95.81 137 GLN A C 1
ATOM 1104 O O . GLN A 1 137 ? -0.884 -5.500 -22.962 1.00 95.81 137 GLN A O 1
ATOM 1109 N N . ALA A 1 138 ? -2.301 -6.532 -24.368 1.00 94.31 138 ALA A N 1
ATOM 1110 C CA . ALA A 1 138 ? -3.503 -6.208 -23.598 1.00 94.31 138 ALA A CA 1
ATOM 1111 C C . ALA A 1 138 ? -3.457 -6.799 -22.179 1.00 94.31 138 ALA A C 1
ATOM 1113 O O . ALA A 1 138 ? -3.718 -6.090 -21.212 1.00 94.31 138 ALA A O 1
ATOM 1114 N N . LYS A 1 139 ? -3.040 -8.068 -22.043 1.00 91.88 139 LYS A N 1
ATOM 1115 C CA . LYS A 1 139 ? -2.918 -8.717 -20.729 1.00 91.88 139 LYS A CA 1
ATOM 1116 C C . LYS A 1 139 ? -1.808 -8.103 -19.886 1.00 91.88 139 LYS A C 1
ATOM 1118 O O . LYS A 1 139 ? -2.012 -7.883 -18.700 1.00 91.88 139 LYS A O 1
ATOM 1123 N N . MET A 1 140 ? -0.648 -7.807 -20.479 1.00 96.44 140 MET A N 1
ATOM 1124 C CA . MET A 1 140 ? 0.428 -7.135 -19.743 1.00 96.44 140 MET A CA 1
ATOM 1125 C C . MET A 1 140 ? 0.011 -5.747 -19.270 1.00 96.44 140 MET A C 1
ATOM 1127 O O . MET A 1 140 ? 0.355 -5.375 -18.155 1.00 96.44 140 MET A O 1
ATOM 1131 N N . ARG A 1 141 ? -0.759 -5.010 -20.076 1.00 95.19 141 ARG A N 1
ATOM 1132 C CA . ARG A 1 141 ? -1.308 -3.716 -19.672 1.00 95.19 141 ARG A CA 1
ATOM 1133 C C . ARG A 1 141 ? -2.247 -3.846 -18.477 1.00 95.19 141 ARG A C 1
ATOM 1135 O O . ARG A 1 141 ? -2.023 -3.183 -17.478 1.00 95.19 141 ARG A O 1
ATOM 1142 N N . GLU A 1 142 ? -3.208 -4.765 -18.530 1.00 93.81 142 GLU A N 1
ATOM 1143 C CA . GLU A 1 142 ? -4.113 -5.026 -17.402 1.00 93.81 142 GLU A CA 1
ATOM 1144 C C . GLU A 1 142 ? -3.352 -5.432 -16.126 1.00 93.81 142 GLU A C 1
ATOM 1146 O O . GLU A 1 142 ? -3.676 -4.980 -15.028 1.00 93.81 142 GLU A O 1
ATOM 1151 N N . ILE A 1 143 ? -2.307 -6.253 -16.267 1.00 92.81 143 ILE A N 1
ATOM 1152 C CA . ILE A 1 143 ? -1.440 -6.654 -15.154 1.00 92.81 143 ILE A CA 1
ATOM 1153 C C . ILE A 1 143 ? -0.717 -5.444 -14.557 1.00 92.81 143 ILE A C 1
ATOM 1155 O O . ILE A 1 143 ? -0.733 -5.275 -13.338 1.00 92.81 143 ILE A O 1
ATOM 1159 N N . VAL A 1 144 ? -0.087 -4.613 -15.388 1.00 95.69 144 VAL A N 1
ATOM 1160 C CA . VAL A 1 144 ? 0.652 -3.431 -14.926 1.00 95.69 144 VAL A CA 1
ATOM 1161 C C . VAL A 1 144 ? -0.280 -2.418 -14.279 1.00 95.69 144 VAL A C 1
ATOM 1163 O O . VAL A 1 144 ? -0.030 -2.030 -13.142 1.00 95.69 144 VAL A O 1
ATOM 1166 N N . ASP A 1 145 ? -1.397 -2.086 -14.921 1.00 92.38 145 ASP A N 1
ATOM 1167 C CA . ASP A 1 145 ? -2.373 -1.124 -14.401 1.00 92.38 145 ASP A CA 1
ATOM 1168 C C . ASP A 1 145 ? -2.957 -1.579 -13.047 1.00 92.38 145 ASP A C 1
ATOM 1170 O O . ASP A 1 145 ? -3.315 -0.766 -12.192 1.00 92.38 145 ASP A O 1
ATOM 1174 N N . LYS A 1 146 ? -3.048 -2.896 -12.821 1.00 88.44 146 LYS A N 1
ATOM 1175 C CA . LYS A 1 146 ? -3.578 -3.470 -11.580 1.00 88.44 146 LYS A CA 1
ATOM 1176 C C . LYS A 1 146 ? -2.544 -3.604 -10.463 1.00 88.44 146 LYS A C 1
ATOM 1178 O O . LYS A 1 146 ? -2.887 -3.341 -9.310 1.00 88.44 146 LYS A O 1
ATOM 1183 N N . TYR A 1 147 ? -1.343 -4.085 -10.776 1.00 90.38 147 TYR A N 1
ATOM 1184 C CA . TYR A 1 147 ? -0.357 -4.527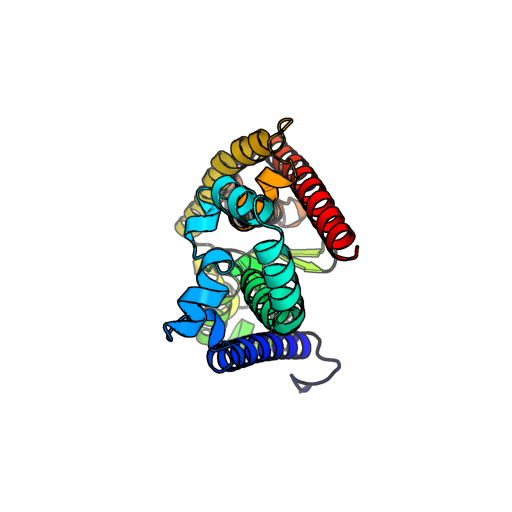 -9.778 1.00 90.38 147 TYR A CA 1
ATOM 1185 C C . TYR A 1 147 ? 0.874 -3.624 -9.677 1.00 90.38 147 TYR A C 1
ATOM 1187 O O . TYR A 1 147 ? 1.526 -3.616 -8.635 1.00 90.38 147 TYR A O 1
ATOM 1195 N N . PHE A 1 148 ? 1.180 -2.866 -10.729 1.00 94.88 148 PHE A N 1
ATOM 1196 C CA . PHE A 1 148 ? 2.372 -2.026 -10.841 1.00 94.88 148 PHE A CA 1
ATOM 1197 C C . PHE A 1 148 ? 2.062 -0.590 -11.333 1.00 94.88 148 PHE A C 1
ATOM 1199 O O . PHE A 1 148 ? 2.831 -0.070 -12.142 1.00 94.88 148 PHE A O 1
ATOM 1206 N N . PRO A 1 149 ? 0.967 0.079 -10.902 1.00 93.50 149 PRO A N 1
ATOM 1207 C CA . PRO A 1 149 ? 0.616 1.411 -11.418 1.00 93.50 149 PRO A CA 1
ATOM 1208 C C . PRO A 1 149 ? 1.580 2.519 -10.950 1.00 93.50 149 PRO A C 1
ATOM 1210 O O . PRO A 1 149 ? 1.769 3.523 -11.630 1.00 93.50 149 PRO A O 1
ATOM 1213 N N . ASP A 1 150 ? 2.209 2.316 -9.794 1.00 93.25 150 ASP A N 1
ATOM 1214 C CA . ASP A 1 150 ? 3.083 3.249 -9.070 1.00 93.25 150 ASP A CA 1
ATOM 1215 C C . ASP A 1 150 ? 4.384 2.585 -8.572 1.00 93.25 150 ASP A C 1
ATOM 1217 O O . ASP A 1 150 ? 5.234 3.257 -7.992 1.00 93.25 150 ASP A O 1
ATOM 1221 N N . ASN A 1 151 ? 4.541 1.273 -8.784 1.00 92.81 151 ASN A N 1
ATOM 1222 C CA . ASN A 1 151 ? 5.662 0.473 -8.293 1.00 92.81 151 ASN A CA 1
ATOM 1223 C C . ASN A 1 151 ? 6.402 -0.192 -9.455 1.00 92.81 151 ASN A C 1
ATOM 1225 O O . ASN A 1 151 ? 5.898 -1.144 -10.051 1.00 92.81 151 ASN A O 1
ATOM 1229 N N . TRP A 1 152 ? 7.627 0.251 -9.731 1.00 95.31 152 TRP A N 1
ATOM 1230 C CA . TRP A 1 152 ? 8.542 -0.419 -10.670 1.00 95.31 152 TRP A CA 1
ATOM 1231 C C . TRP A 1 152 ? 9.743 -1.057 -9.973 1.00 95.31 152 TRP A C 1
ATOM 1233 O O . TRP A 1 152 ? 10.450 -1.853 -10.587 1.00 95.31 152 TRP A O 1
ATOM 1243 N N . VAL A 1 153 ? 9.957 -0.756 -8.691 1.00 94.69 153 VAL A N 1
ATOM 1244 C CA . VAL A 1 153 ? 10.860 -1.511 -7.822 1.00 94.69 153 VAL A CA 1
ATOM 1245 C C . VAL A 1 153 ? 10.016 -2.316 -6.845 1.00 94.69 153 VAL A C 1
ATOM 1247 O O . VAL A 1 153 ? 9.248 -1.761 -6.062 1.00 94.69 153 VAL A O 1
ATOM 1250 N N . ILE A 1 154 ? 10.158 -3.639 -6.880 1.00 90.94 154 ILE A N 1
ATOM 1251 C CA . ILE A 1 154 ? 9.391 -4.549 -6.024 1.00 90.94 154 ILE A CA 1
ATOM 1252 C C . ILE A 1 154 ? 10.311 -5.371 -5.130 1.00 90.94 154 ILE A C 1
ATOM 1254 O O . ILE A 1 154 ? 11.456 -5.633 -5.480 1.00 90.94 154 ILE A O 1
ATOM 1258 N N . SER A 1 155 ? 9.798 -5.815 -3.984 1.00 82.50 155 SER A N 1
ATOM 1259 C CA . SER A 1 155 ? 10.469 -6.806 -3.138 1.00 82.50 155 SER A CA 1
ATOM 1260 C C . SER A 1 155 ? 9.812 -8.165 -3.340 1.00 82.50 155 SER A C 1
ATOM 1262 O O . SER A 1 155 ? 8.597 -8.277 -3.177 1.00 82.50 155 SER A O 1
ATOM 1264 N N . ILE A 1 156 ? 10.603 -9.176 -3.707 1.00 73.06 156 ILE A N 1
ATOM 1265 C CA . ILE A 1 156 ? 10.097 -10.531 -3.961 1.00 73.06 156 ILE A CA 1
ATOM 1266 C C . ILE A 1 156 ? 10.136 -11.370 -2.685 1.00 73.06 156 ILE A C 1
ATOM 1268 O O . ILE A 1 156 ? 9.123 -11.943 -2.293 1.00 73.06 156 ILE A O 1
ATOM 1272 N N . TYR A 1 157 ? 11.298 -11.450 -2.035 1.00 65.00 157 TYR A N 1
ATOM 1273 C CA . TYR A 1 157 ? 11.485 -12.275 -0.842 1.00 65.00 157 TYR A CA 1
ATOM 1274 C C . TYR A 1 157 ? 12.758 -11.882 -0.086 1.00 65.00 157 TYR A C 1
ATOM 1276 O O . TYR A 1 157 ? 13.769 -11.603 -0.720 1.00 65.00 157 TYR A O 1
ATOM 1284 N N . MET A 1 158 ? 12.726 -11.878 1.253 1.00 61.34 158 MET A N 1
ATOM 1285 C CA . MET A 1 158 ? 13.905 -11.718 2.133 1.00 61.34 158 MET A CA 1
ATOM 1286 C C . MET A 1 158 ? 14.864 -10.578 1.738 1.00 61.34 158 MET A C 1
ATOM 1288 O O . MET A 1 158 ? 16.078 -10.749 1.706 1.00 61.34 158 MET A O 1
ATOM 1292 N N . GLY A 1 159 ? 14.321 -9.406 1.402 1.00 60.78 159 GLY A N 1
ATOM 1293 C CA . GLY A 1 159 ? 15.129 -8.241 1.019 1.00 60.78 159 GLY A CA 1
ATOM 1294 C C . GLY A 1 159 ? 15.644 -8.253 -0.424 1.00 60.78 159 GLY A C 1
ATOM 1295 O O . GLY A 1 159 ? 16.231 -7.266 -0.853 1.00 60.78 159 GLY A O 1
ATOM 1296 N N . ILE A 1 160 ? 15.371 -9.305 -1.203 1.00 73.50 160 ILE A N 1
ATOM 1297 C CA . ILE A 1 160 ? 15.624 -9.312 -2.646 1.00 73.50 160 ILE A CA 1
ATOM 1298 C C . ILE A 1 160 ? 14.654 -8.334 -3.305 1.00 73.50 160 ILE A C 1
ATOM 1300 O O . ILE A 1 160 ? 13.428 -8.503 -3.237 1.00 73.50 160 ILE A O 1
ATOM 1304 N N . THR A 1 161 ? 15.217 -7.317 -3.949 1.00 84.50 161 THR A N 1
ATOM 1305 C CA . THR A 1 161 ? 14.493 -6.345 -4.761 1.00 84.50 161 THR A CA 1
ATOM 1306 C C . THR A 1 161 ? 14.707 -6.623 -6.243 1.00 84.50 161 THR A C 1
ATOM 1308 O O . THR A 1 161 ? 15.745 -7.134 -6.658 1.00 84.50 161 THR A O 1
ATOM 1311 N N . VAL A 1 162 ? 13.698 -6.308 -7.049 1.00 88.94 162 VAL A N 1
ATOM 1312 C CA . VAL A 1 162 ? 13.756 -6.404 -8.506 1.00 88.94 162 VAL A CA 1
ATOM 1313 C C . VAL A 1 162 ? 13.261 -5.100 -9.099 1.00 88.94 162 VAL A C 1
ATOM 1315 O O . VAL A 1 162 ? 12.161 -4.640 -8.789 1.00 88.94 162 VAL A O 1
ATOM 1318 N N . ASN A 1 163 ? 14.079 -4.527 -9.976 1.00 94.88 163 ASN A N 1
ATOM 1319 C CA . ASN A 1 163 ? 13.696 -3.403 -10.806 1.00 94.88 163 ASN A CA 1
ATOM 1320 C C . ASN A 1 163 ? 13.054 -3.920 -12.093 1.00 94.88 163 ASN A C 1
ATOM 1322 O O . ASN A 1 163 ? 13.722 -4.499 -12.951 1.00 94.88 163 ASN A O 1
ATOM 1326 N N . LEU A 1 164 ? 11.747 -3.718 -12.228 1.00 96.12 164 LEU A N 1
ATOM 1327 C CA . LEU A 1 164 ? 10.975 -4.193 -13.373 1.00 96.12 164 LEU A CA 1
ATOM 1328 C C . LEU A 1 164 ? 11.422 -3.541 -14.681 1.00 96.12 164 LEU A C 1
ATOM 1330 O O . LEU A 1 164 ? 11.295 -4.158 -15.733 1.00 96.12 164 LEU A O 1
ATOM 1334 N N . VAL A 1 165 ? 11.992 -2.333 -14.631 1.00 95.06 165 VAL A N 1
ATOM 1335 C CA . VAL A 1 165 ? 12.510 -1.652 -15.826 1.00 95.06 165 VAL A CA 1
ATOM 1336 C C . VAL A 1 165 ? 13.637 -2.463 -16.462 1.00 95.06 165 VAL A C 1
ATOM 1338 O O . VAL A 1 165 ? 13.680 -2.595 -17.680 1.00 95.06 165 VAL A O 1
ATOM 1341 N N . GLU A 1 166 ? 14.519 -3.038 -15.646 1.00 92.94 166 GLU A N 1
ATOM 1342 C CA . GLU A 1 166 ? 15.608 -3.901 -16.113 1.00 92.94 166 GLU A CA 1
ATOM 1343 C C . GLU A 1 166 ? 15.111 -5.309 -16.404 1.00 92.94 166 GLU A C 1
ATOM 1345 O O . GLU A 1 166 ? 15.353 -5.862 -17.477 1.00 92.94 166 GLU A O 1
ATOM 1350 N N . ALA A 1 167 ? 14.374 -5.879 -15.451 1.00 93.25 167 ALA A N 1
ATOM 1351 C CA . ALA A 1 167 ? 13.936 -7.263 -15.498 1.00 93.25 167 ALA A CA 1
ATOM 1352 C C . ALA A 1 167 ? 13.004 -7.539 -16.689 1.00 93.25 167 ALA A C 1
ATOM 1354 O O . ALA A 1 167 ? 12.974 -8.664 -17.202 1.00 93.25 167 ALA A O 1
ATOM 1355 N N . TRP A 1 168 ? 12.255 -6.524 -17.138 1.00 96.25 168 TRP A N 1
ATOM 1356 C CA . TRP A 1 168 ? 11.350 -6.610 -18.281 1.00 96.25 168 TRP A CA 1
ATOM 1357 C C . TRP A 1 168 ? 11.881 -5.985 -19.577 1.00 96.25 168 TRP A C 1
ATOM 1359 O O . TRP A 1 168 ? 11.203 -6.069 -20.601 1.00 96.25 168 TRP A O 1
ATOM 1369 N N . GLU A 1 169 ? 13.098 -5.437 -19.590 1.00 94.19 169 GLU A N 1
ATOM 1370 C CA . GLU A 1 169 ? 13.703 -4.818 -20.779 1.00 94.19 169 GLU A CA 1
ATOM 1371 C C . GLU A 1 169 ? 13.696 -5.715 -22.042 1.00 94.19 169 GLU A C 1
ATOM 1373 O O . GLU A 1 169 ? 13.339 -5.207 -23.112 1.00 94.19 169 GLU A O 1
ATOM 1378 N N . PRO A 1 170 ? 13.999 -7.034 -21.982 1.00 95.56 170 PRO A N 1
ATOM 1379 C CA . PRO A 1 170 ? 13.973 -7.889 -23.175 1.00 95.56 170 PRO A CA 1
ATOM 1380 C C . PRO A 1 170 ? 12.552 -8.294 -23.619 1.00 95.56 170 PRO A C 1
ATOM 1382 O O . PRO A 1 170 ? 12.375 -8.913 -24.673 1.00 95.56 170 PRO A O 1
ATOM 1385 N N . TYR A 1 171 ? 11.518 -7.950 -22.848 1.00 97.00 171 TYR A N 1
ATOM 1386 C CA . TYR A 1 171 ? 10.147 -8.405 -23.054 1.00 97.00 171 TYR A CA 1
ATOM 1387 C C . TYR A 1 171 ? 9.256 -7.277 -23.583 1.00 97.00 171 TYR A C 1
ATOM 1389 O O . TYR A 1 171 ? 8.781 -6.425 -22.837 1.00 97.00 171 TYR A O 1
ATOM 1397 N N . LYS A 1 172 ? 8.994 -7.282 -24.897 1.00 96.75 172 LYS A N 1
ATOM 1398 C CA . LYS A 1 172 ? 8.308 -6.182 -25.598 1.00 96.75 172 LYS A CA 1
ATOM 1399 C C . LYS A 1 172 ? 6.965 -5.778 -24.971 1.00 96.75 172 LYS A C 1
ATOM 1401 O O . LYS A 1 172 ? 6.769 -4.594 -24.713 1.00 96.75 172 LYS A O 1
ATOM 1406 N N . ALA A 1 173 ? 6.045 -6.718 -24.735 1.00 96.81 173 ALA A N 1
ATOM 1407 C CA . ALA A 1 173 ? 4.723 -6.389 -24.191 1.00 96.81 173 ALA A CA 1
ATOM 1408 C C . ALA A 1 173 ? 4.804 -5.855 -22.751 1.00 96.81 173 ALA A C 1
ATOM 1410 O O . ALA A 1 173 ? 4.126 -4.882 -22.428 1.00 96.81 173 ALA A O 1
ATOM 1411 N N . ALA A 1 174 ? 5.667 -6.442 -21.920 1.00 96.75 174 ALA A N 1
ATOM 1412 C CA . ALA A 1 174 ? 5.891 -6.002 -20.545 1.00 96.75 174 ALA A CA 1
ATOM 1413 C C . ALA A 1 174 ? 6.523 -4.605 -20.471 1.00 96.75 174 ALA A C 1
ATOM 1415 O O . ALA A 1 174 ? 6.004 -3.725 -19.786 1.00 96.75 174 ALA A O 1
ATOM 1416 N N . LYS A 1 175 ? 7.584 -4.368 -21.251 1.00 96.19 175 LYS A N 1
ATOM 1417 C CA . LYS A 1 175 ? 8.244 -3.064 -21.371 1.00 96.19 175 LYS A CA 1
ATOM 1418 C C . LYS A 1 175 ? 7.275 -1.971 -21.822 1.00 96.19 175 LYS A C 1
ATOM 1420 O O . LYS A 1 175 ? 7.271 -0.882 -21.258 1.00 96.19 175 LYS A O 1
ATOM 1425 N N . THR A 1 176 ? 6.447 -2.245 -22.834 1.00 96.06 176 THR A N 1
ATOM 1426 C CA . THR A 1 176 ? 5.453 -1.275 -23.317 1.00 96.06 176 THR A CA 1
ATOM 1427 C C . THR A 1 176 ? 4.385 -0.979 -22.267 1.00 96.06 176 THR A C 1
ATOM 1429 O O . THR A 1 176 ? 4.032 0.184 -22.103 1.00 96.06 176 THR A O 1
ATOM 1432 N N . ALA A 1 177 ? 3.895 -1.993 -21.550 1.00 96.56 177 ALA A N 1
ATOM 1433 C CA . ALA A 1 177 ? 2.914 -1.798 -20.485 1.00 96.56 177 ALA A CA 1
ATOM 1434 C C . ALA A 1 177 ? 3.474 -0.933 -19.342 1.00 96.56 177 ALA A C 1
ATOM 1436 O O . ALA A 1 177 ? 2.812 0.002 -18.903 1.00 96.56 177 ALA A O 1
ATOM 1437 N N . LEU A 1 178 ? 4.724 -1.179 -18.932 1.00 96.62 178 LEU A N 1
ATOM 1438 C CA . LEU A 1 178 ? 5.376 -0.461 -17.832 1.00 96.62 178 LEU A CA 1
ATOM 1439 C C . LEU A 1 178 ? 5.664 1.019 -18.141 1.00 96.62 178 LEU A C 1
ATOM 1441 O O . LEU A 1 178 ? 5.839 1.814 -17.224 1.00 96.62 178 LEU A O 1
ATOM 1445 N N . ASN A 1 179 ? 5.693 1.429 -19.413 1.00 94.25 179 ASN A N 1
ATOM 1446 C CA . ASN A 1 179 ? 5.969 2.824 -19.766 1.00 94.25 179 ASN A CA 1
ATOM 1447 C C . ASN A 1 179 ? 4.943 3.816 -19.194 1.00 94.25 179 ASN A C 1
ATOM 1449 O O . ASN A 1 179 ? 5.318 4.957 -18.966 1.00 94.25 179 ASN A O 1
ATOM 1453 N N . TYR A 1 180 ? 3.693 3.404 -18.949 1.00 89.75 180 TYR A N 1
ATOM 1454 C CA . TYR A 1 180 ? 2.699 4.270 -18.300 1.00 89.75 180 TYR A CA 1
ATOM 1455 C C . TYR A 1 180 ? 3.051 4.541 -16.837 1.00 89.75 180 TYR A C 1
ATOM 1457 O O . TYR A 1 180 ? 3.015 5.684 -16.395 1.00 89.75 180 TYR A O 1
ATOM 1465 N N . THR A 1 181 ? 3.477 3.507 -16.112 1.00 94.25 181 THR A N 1
ATOM 1466 C CA . THR A 1 181 ? 3.998 3.629 -14.746 1.00 94.25 181 THR A CA 1
ATOM 1467 C C . THR A 1 181 ? 5.226 4.541 -14.696 1.00 94.25 181 THR A C 1
ATOM 1469 O O . THR A 1 181 ? 5.370 5.341 -13.777 1.00 94.25 181 THR A O 1
ATOM 1472 N N . LEU A 1 182 ? 6.102 4.437 -15.700 1.00 95.38 182 LEU A N 1
ATOM 1473 C CA . LEU A 1 182 ? 7.355 5.192 -15.804 1.00 95.38 182 LEU A CA 1
ATOM 1474 C C . LEU A 1 182 ? 7.204 6.552 -16.499 1.00 95.38 182 LEU A C 1
ATOM 1476 O O . LEU A 1 182 ? 8.215 7.175 -16.835 1.00 95.38 182 LEU A O 1
ATOM 1480 N N . ASP A 1 183 ? 5.976 6.995 -16.769 1.00 95.12 183 ASP A N 1
ATOM 1481 C CA . ASP A 1 183 ? 5.744 8.312 -17.343 1.00 95.12 183 ASP A CA 1
ATOM 1482 C C . ASP A 1 183 ? 6.220 9.398 -16.369 1.00 95.12 183 ASP A C 1
ATOM 1484 O O . ASP A 1 183 ? 5.982 9.324 -15.162 1.00 95.12 183 ASP A O 1
ATOM 1488 N N . THR A 1 184 ? 6.899 10.424 -16.884 1.00 95.12 184 THR A N 1
ATOM 1489 C CA . THR A 1 184 ? 7.482 11.492 -16.060 1.00 95.12 184 THR A CA 1
ATOM 1490 C C . THR A 1 184 ? 6.430 12.205 -15.209 1.00 95.12 184 THR A C 1
ATOM 1492 O O . THR A 1 184 ? 6.741 12.589 -14.080 1.00 95.12 184 THR A O 1
ATOM 1495 N N . ALA A 1 185 ? 5.199 12.371 -15.708 1.00 96.31 185 ALA A N 1
ATOM 1496 C CA . ALA A 1 185 ? 4.119 12.976 -14.939 1.00 96.31 185 ALA A CA 1
ATOM 1497 C C . ALA A 1 185 ? 3.655 12.051 -13.807 1.00 96.31 185 ALA A C 1
ATOM 1499 O O . ALA A 1 185 ? 3.498 12.524 -12.684 1.00 96.31 185 ALA A O 1
ATOM 1500 N N . ASN A 1 186 ? 3.525 10.746 -14.071 1.00 95.94 186 ASN A N 1
ATOM 1501 C CA . ASN A 1 186 ? 3.152 9.769 -13.045 1.00 95.94 186 ASN A CA 1
ATOM 1502 C C . ASN A 1 186 ? 4.222 9.669 -11.949 1.00 95.94 186 ASN A C 1
ATOM 1504 O O . ASN A 1 186 ? 3.898 9.742 -10.768 1.00 95.94 186 ASN A O 1
ATOM 1508 N N . ILE A 1 187 ? 5.508 9.584 -12.316 1.00 96.81 187 ILE A N 1
ATOM 1509 C CA . ILE A 1 187 ? 6.613 9.556 -11.341 1.00 96.81 187 ILE A CA 1
ATOM 1510 C C . ILE A 1 187 ? 6.560 10.795 -10.443 1.00 96.81 187 ILE A C 1
ATOM 1512 O O . ILE A 1 187 ? 6.658 10.674 -9.222 1.00 96.81 187 ILE A O 1
ATOM 1516 N N . LYS A 1 188 ? 6.363 11.977 -11.038 1.00 97.19 188 LYS A N 1
ATOM 1517 C CA . LYS A 1 188 ? 6.257 13.239 -10.304 1.00 97.19 188 LYS A CA 1
ATOM 1518 C C . LYS A 1 188 ? 5.050 13.263 -9.368 1.00 97.19 188 LYS A C 1
ATOM 1520 O O . LYS A 1 188 ? 5.171 13.725 -8.236 1.00 97.19 188 LYS A O 1
ATOM 1525 N N . GLU A 1 189 ? 3.901 12.778 -9.828 1.00 96.38 189 GLU A N 1
ATOM 1526 C CA . GLU A 1 189 ? 2.685 12.676 -9.023 1.00 96.38 189 GLU A CA 1
ATOM 1527 C C . GLU A 1 189 ? 2.898 11.763 -7.811 1.00 96.38 189 GLU A C 1
ATOM 1529 O O . GLU A 1 189 ? 2.663 12.191 -6.681 1.00 96.38 189 GLU A O 1
ATOM 1534 N N . GLN A 1 190 ? 3.409 10.544 -8.019 1.00 95.69 190 GLN A N 1
ATOM 1535 C CA . GLN A 1 190 ? 3.633 9.594 -6.926 1.00 95.69 190 GLN A CA 1
ATOM 1536 C C . GLN A 1 190 ? 4.699 10.099 -5.949 1.00 95.69 190 GLN A C 1
ATOM 1538 O O . GLN A 1 190 ? 4.483 10.099 -4.737 1.00 95.69 190 GLN A O 1
ATOM 1543 N N . ALA A 1 191 ? 5.828 10.600 -6.452 1.00 97.06 191 ALA A N 1
ATOM 1544 C CA . ALA A 1 191 ? 6.883 11.153 -5.609 1.00 97.06 191 ALA A CA 1
ATOM 1545 C C . ALA A 1 191 ? 6.384 12.365 -4.800 1.00 97.06 191 ALA A C 1
ATOM 1547 O O . ALA A 1 191 ? 6.609 12.431 -3.590 1.00 97.06 191 ALA A O 1
ATOM 1548 N N . GLY A 1 192 ? 5.637 13.276 -5.433 1.00 97.25 192 GLY A N 1
ATOM 1549 C CA . GLY A 1 192 ? 5.030 14.430 -4.770 1.00 97.25 192 GLY A CA 1
ATOM 1550 C C . GLY A 1 192 ? 3.983 14.041 -3.723 1.00 97.25 192 GLY A C 1
ATOM 1551 O O . GLY A 1 192 ? 3.945 14.636 -2.644 1.00 97.25 192 GLY A O 1
ATOM 1552 N N . ARG A 1 193 ? 3.180 13.003 -3.990 1.00 95.56 193 ARG A N 1
ATOM 1553 C CA . ARG A 1 193 ? 2.233 12.434 -3.023 1.00 95.56 193 ARG A CA 1
ATOM 1554 C C . ARG A 1 193 ? 2.955 11.959 -1.766 1.00 95.56 193 ARG A C 1
ATOM 1556 O O . ARG A 1 193 ? 2.583 12.366 -0.669 1.00 95.56 193 ARG A O 1
ATOM 1563 N N . TYR A 1 194 ? 4.012 11.159 -1.912 1.00 95.44 194 TYR A N 1
ATOM 1564 C CA . TYR A 1 194 ? 4.773 10.672 -0.760 1.00 95.44 194 TYR A CA 1
ATOM 1565 C C . TYR A 1 194 ? 5.552 11.780 -0.040 1.00 95.44 194 TYR A C 1
ATOM 1567 O O . TYR A 1 194 ? 5.681 11.713 1.182 1.00 95.44 194 TYR A O 1
ATOM 1575 N N . ALA A 1 195 ? 5.997 12.828 -0.745 1.00 96.62 195 ALA A N 1
ATOM 1576 C CA . ALA A 1 195 ? 6.559 14.019 -0.104 1.00 96.62 195 ALA A CA 1
ATOM 1577 C C . ALA A 1 195 ? 5.542 14.679 0.839 1.00 96.62 195 ALA A C 1
ATOM 1579 O O . ALA A 1 195 ? 5.848 14.915 2.008 1.00 96.62 195 ALA A O 1
ATOM 1580 N N . ALA A 1 196 ? 4.324 14.926 0.346 1.00 96.44 196 ALA A N 1
ATOM 1581 C CA . ALA A 1 196 ? 3.248 15.522 1.133 1.00 96.44 196 ALA A CA 1
ATOM 1582 C C . ALA A 1 196 ? 2.830 14.621 2.307 1.00 96.44 196 ALA A C 1
ATOM 1584 O O . ALA A 1 196 ? 2.634 15.106 3.423 1.00 96.44 196 ALA A O 1
ATOM 1585 N N . SER A 1 197 ? 2.758 13.302 2.088 1.00 94.62 197 SER A N 1
ATOM 1586 C CA . SER A 1 197 ? 2.489 12.336 3.156 1.00 94.62 197 SER A CA 1
ATOM 1587 C C . SER A 1 197 ? 3.543 12.406 4.257 1.00 94.62 197 SER A C 1
ATOM 1589 O O . SER A 1 197 ? 3.184 12.521 5.422 1.00 94.62 197 SER A O 1
ATOM 1591 N N . VAL A 1 198 ? 4.839 12.394 3.928 1.00 94.88 198 VAL A N 1
ATOM 1592 C CA . VAL A 1 198 ? 5.908 12.486 4.941 1.00 94.88 198 VAL A CA 1
ATOM 1593 C C . VAL A 1 198 ? 5.871 13.823 5.685 1.00 94.88 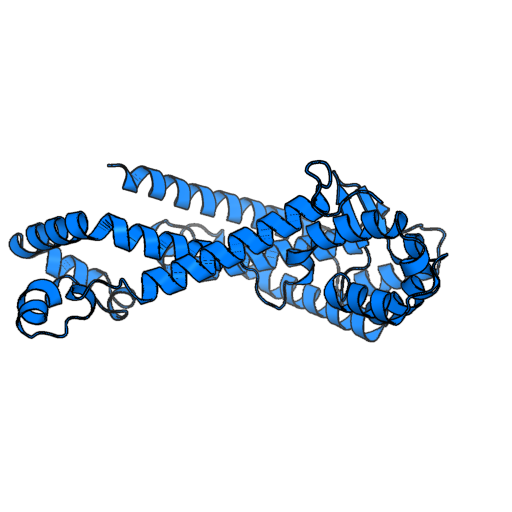198 VAL A C 1
ATOM 1595 O O . VAL A 1 198 ? 6.053 13.845 6.904 1.00 94.88 198 VAL A O 1
ATOM 1598 N N . GLU A 1 199 ? 5.608 14.926 4.979 1.00 95.06 199 GLU A N 1
ATOM 1599 C CA . GLU A 1 199 ? 5.492 16.267 5.565 1.00 95.06 199 GLU A CA 1
ATOM 1600 C C . GLU A 1 199 ? 4.345 16.352 6.584 1.00 95.06 199 GLU A C 1
ATOM 1602 O O . GLU A 1 199 ? 4.504 16.979 7.631 1.00 95.06 199 GLU A O 1
ATOM 1607 N N . SER A 1 200 ? 3.233 15.654 6.332 1.00 95.38 200 SER A N 1
ATOM 1608 C CA . SER A 1 200 ? 2.090 15.595 7.249 1.00 95.38 200 SER A CA 1
ATOM 1609 C C . SER A 1 200 ? 2.240 14.558 8.369 1.00 95.38 200 SER A C 1
ATOM 1611 O O . SER A 1 200 ? 1.887 14.837 9.514 1.00 95.38 200 SER A O 1
ATOM 1613 N N . LEU A 1 201 ? 2.727 13.354 8.062 1.00 94.12 201 LEU A N 1
ATOM 1614 C CA . LEU A 1 201 ? 2.766 12.228 9.003 1.00 94.12 201 LEU A CA 1
ATOM 1615 C C . LEU A 1 201 ? 3.822 12.427 10.085 1.00 94.12 201 LEU A C 1
ATOM 1617 O O . LEU A 1 201 ? 3.590 12.101 11.244 1.00 94.12 201 LEU A O 1
ATOM 1621 N N . ARG A 1 202 ? 4.975 13.003 9.736 1.00 91.94 202 ARG A N 1
ATOM 1622 C CA . ARG A 1 202 ? 6.067 13.217 10.689 1.00 91.94 202 ARG A CA 1
ATOM 1623 C C . ARG A 1 202 ? 5.643 14.014 11.933 1.00 91.94 202 ARG A C 1
ATOM 1625 O O . ARG A 1 202 ? 5.820 13.490 13.031 1.00 91.94 202 ARG A O 1
ATOM 1632 N N . PRO A 1 203 ? 5.098 15.244 11.828 1.00 93.94 203 PRO A N 1
ATOM 1633 C CA . PRO A 1 203 ? 4.673 15.985 13.013 1.00 93.94 203 PRO A CA 1
ATOM 1634 C C . PRO A 1 203 ? 3.527 15.282 13.748 1.00 93.94 203 PRO A C 1
ATOM 1636 O O . PRO A 1 203 ? 3.475 15.341 14.974 1.00 93.94 203 PRO A O 1
ATOM 1639 N N . GLN A 1 204 ? 2.647 14.581 13.025 1.00 93.00 204 GLN A N 1
ATOM 1640 C CA . GLN A 1 204 ? 1.536 13.839 13.613 1.00 93.00 204 GLN A CA 1
ATOM 1641 C C . GLN A 1 204 ? 2.026 12.692 14.506 1.00 93.00 204 GLN A C 1
ATOM 1643 O O . GLN A 1 204 ? 1.637 12.628 15.670 1.00 93.00 204 GLN A O 1
ATOM 1648 N N . VAL A 1 205 ? 2.911 11.823 14.008 1.00 90.50 205 VAL A N 1
ATOM 1649 C CA . VAL A 1 205 ? 3.473 10.714 14.799 1.00 90.50 205 VAL A CA 1
ATOM 1650 C C . VAL A 1 205 ? 4.289 11.257 15.971 1.00 90.50 205 VAL A C 1
ATOM 1652 O O . VAL A 1 205 ? 4.124 10.800 17.097 1.00 90.50 205 VAL A O 1
ATOM 1655 N N . GLN A 1 206 ? 5.097 12.297 15.754 1.00 89.81 206 GLN A N 1
ATOM 1656 C CA . GLN A 1 206 ? 5.869 12.924 16.832 1.00 89.81 206 GLN A CA 1
ATOM 1657 C C . GLN A 1 206 ? 4.987 13.538 17.919 1.00 89.81 206 GLN A C 1
ATOM 1659 O O . GLN A 1 206 ? 5.355 13.514 19.089 1.00 89.81 206 GLN A O 1
ATOM 1664 N N . GLN A 1 207 ? 3.828 14.090 17.557 1.00 90.00 207 GLN A N 1
ATOM 1665 C CA . GLN A 1 207 ? 2.852 14.580 18.523 1.00 90.00 207 GLN A CA 1
ATOM 1666 C C . GLN A 1 207 ? 2.201 13.432 19.296 1.00 90.00 207 GLN A C 1
ATOM 1668 O O . GLN A 1 207 ? 2.076 13.540 20.513 1.00 90.00 207 GLN A O 1
ATOM 1673 N N . LEU A 1 208 ? 1.822 12.347 18.615 1.00 87.25 208 LEU A N 1
ATOM 1674 C CA . LEU A 1 208 ? 1.247 11.159 19.250 1.00 87.25 208 LEU A CA 1
ATOM 1675 C C . LEU A 1 208 ? 2.224 10.515 20.241 1.00 87.25 208 LEU A C 1
ATOM 1677 O O . LEU A 1 208 ? 1.811 10.064 21.300 1.00 87.25 208 LEU A O 1
ATOM 1681 N N . LEU A 1 209 ? 3.523 10.531 19.946 1.00 84.88 209 LEU A N 1
ATOM 1682 C CA . LEU A 1 209 ? 4.557 9.989 20.831 1.00 84.88 209 LEU A CA 1
ATOM 1683 C C . LEU A 1 209 ? 4.876 10.862 22.056 1.00 84.88 209 LEU A C 1
ATOM 1685 O O . LEU A 1 209 ? 5.643 10.429 22.917 1.00 84.88 209 LEU A O 1
ATOM 1689 N N . LYS A 1 210 ? 4.326 12.079 22.165 1.00 86.94 210 LYS A N 1
ATOM 1690 C CA . LYS A 1 210 ? 4.508 12.900 23.371 1.00 86.94 210 LYS A CA 1
ATOM 1691 C C . LYS A 1 210 ? 3.796 12.264 24.561 1.00 86.94 210 LYS A C 1
ATOM 1693 O O . LYS A 1 210 ? 2.731 11.660 24.422 1.00 86.94 210 LYS A O 1
ATOM 1698 N N . GLU A 1 211 ? 4.370 12.455 25.748 1.00 72.94 211 GLU A N 1
ATOM 1699 C CA . GLU A 1 211 ? 3.809 11.928 26.989 1.00 72.94 211 GLU A CA 1
ATOM 1700 C C . GLU A 1 211 ? 2.328 12.297 27.139 1.00 72.94 211 GLU A C 1
ATOM 1702 O O . GLU A 1 211 ? 1.929 13.457 27.035 1.00 72.94 211 GLU A O 1
ATOM 1707 N N . GLY A 1 212 ? 1.509 11.276 27.384 1.00 66.88 212 GLY A N 1
ATOM 1708 C CA . GLY A 1 212 ? 0.088 11.423 27.663 1.00 66.88 212 GLY A CA 1
ATOM 1709 C C . GLY A 1 212 ? -0.864 11.365 26.466 1.00 66.88 212 GLY A C 1
ATOM 1710 O O . GLY A 1 212 ? -2.058 11.294 26.723 1.00 66.88 212 GLY A O 1
ATOM 1711 N N . PHE A 1 213 ? -0.393 11.330 25.212 1.00 72.50 213 PHE A N 1
ATOM 1712 C CA . PHE A 1 213 ? -1.266 11.207 24.026 1.00 72.50 213 PHE A CA 1
ATOM 1713 C C . PHE A 1 213 ? -1.630 9.761 23.655 1.00 72.50 213 PHE A C 1
ATOM 1715 O O . PHE A 1 213 ? -2.632 9.538 22.983 1.00 72.50 213 PHE A O 1
ATOM 1722 N N . LEU A 1 214 ? -0.842 8.783 24.107 1.00 73.06 214 LEU A N 1
ATOM 1723 C CA . LEU A 1 214 ? -1.088 7.348 23.915 1.00 73.06 214 LEU A CA 1
ATOM 1724 C C . LEU A 1 214 ? -1.382 6.660 25.254 1.00 73.06 214 LEU A C 1
ATOM 1726 O O . LEU A 1 214 ? -0.780 5.642 25.591 1.00 73.06 214 LEU A O 1
ATOM 1730 N N . ARG A 1 215 ? -2.267 7.262 26.057 1.00 74.88 215 ARG A N 1
ATOM 1731 C CA . ARG A 1 215 ? -2.871 6.584 27.214 1.00 74.88 215 ARG A CA 1
ATOM 1732 C C . ARG A 1 215 ? -4.000 5.683 26.732 1.00 74.88 215 ARG A C 1
ATOM 1734 O O . ARG A 1 215 ? -4.611 5.972 25.710 1.00 74.88 215 ARG A O 1
ATOM 1741 N N . GLU A 1 216 ? -4.268 4.631 27.487 1.00 69.06 216 GLU A N 1
ATOM 1742 C CA . GLU A 1 216 ? -5.252 3.597 27.160 1.00 69.06 216 GLU A CA 1
ATOM 1743 C C . GLU A 1 216 ? -6.620 4.171 26.769 1.00 69.06 216 GLU A C 1
ATOM 1745 O O . GLU A 1 216 ? -7.069 3.937 25.651 1.00 69.06 216 GLU A O 1
ATOM 1750 N N . GLU A 1 217 ? -7.186 5.038 27.610 1.00 71.94 217 GLU A N 1
ATOM 1751 C CA . GLU A 1 217 ? -8.465 5.731 27.378 1.00 71.94 217 GLU A CA 1
ATOM 1752 C C . GLU A 1 217 ? -8.497 6.468 26.022 1.00 71.94 217 GLU A C 1
ATOM 1754 O O . GLU A 1 217 ? -9.364 6.241 25.183 1.00 71.94 217 GLU A O 1
ATOM 1759 N N . ILE A 1 218 ? -7.476 7.284 25.740 1.00 71.75 218 ILE A N 1
ATOM 1760 C CA . ILE A 1 218 ? -7.400 8.096 24.513 1.00 71.75 218 ILE A CA 1
ATOM 1761 C C . ILE A 1 218 ? -7.198 7.219 23.270 1.00 71.75 218 ILE A C 1
ATOM 1763 O O . ILE A 1 218 ? -7.676 7.553 22.180 1.00 71.75 218 ILE A O 1
ATOM 1767 N N . VAL A 1 219 ? -6.456 6.116 23.412 1.00 72.94 219 VAL A N 1
ATOM 1768 C CA . VAL A 1 219 ? -6.189 5.181 22.316 1.00 72.94 219 VAL A CA 1
ATOM 1769 C C . VAL A 1 219 ? -7.470 4.469 21.907 1.00 72.94 219 VAL A C 1
ATOM 1771 O O . VAL A 1 219 ? -7.746 4.438 20.707 1.00 72.94 219 VAL A O 1
ATOM 1774 N N . LEU A 1 220 ? -8.247 3.954 22.868 1.00 72.44 220 LEU A N 1
ATOM 1775 C CA . LEU A 1 220 ? -9.502 3.236 22.619 1.00 72.44 220 LEU A CA 1
ATOM 1776 C C . LEU A 1 220 ? -10.505 4.102 21.840 1.00 72.44 220 LEU A C 1
ATOM 1778 O O . LEU A 1 220 ? -11.037 3.658 20.821 1.00 72.44 220 LEU A O 1
ATOM 1782 N N . ASP A 1 221 ? -10.639 5.375 22.212 1.00 76.25 221 ASP A N 1
ATOM 1783 C CA . ASP A 1 221 ? -11.532 6.327 21.535 1.00 76.25 221 ASP A CA 1
ATOM 1784 C C . ASP A 1 221 ? -11.088 6.694 20.109 1.00 76.25 221 ASP A C 1
ATOM 1786 O O . ASP A 1 221 ? -11.871 7.199 19.301 1.00 76.25 221 ASP A O 1
ATOM 1790 N N . ASN A 1 222 ? -9.814 6.464 19.768 1.00 79.38 222 ASN A N 1
ATOM 1791 C CA . ASN A 1 222 ? -9.212 6.925 18.515 1.00 79.38 222 ASN A CA 1
ATOM 1792 C C . ASN A 1 222 ? -8.606 5.804 17.656 1.00 79.38 222 ASN A C 1
ATOM 1794 O O . ASN A 1 222 ? -7.928 6.113 16.667 1.00 79.38 222 ASN A O 1
ATOM 1798 N N . ILE A 1 223 ? -8.868 4.524 17.959 1.00 77.00 223 ILE A N 1
ATOM 1799 C CA . ILE A 1 223 ? -8.280 3.361 17.260 1.00 77.00 223 ILE A CA 1
ATOM 1800 C C . ILE A 1 223 ? -8.311 3.506 15.729 1.00 77.00 223 ILE A C 1
ATOM 1802 O O . ILE A 1 223 ? -7.247 3.389 15.112 1.00 77.00 223 ILE A O 1
ATOM 1806 N N . PRO A 1 224 ? -9.449 3.818 15.069 1.00 77.25 224 PRO A N 1
ATOM 1807 C CA . PRO A 1 224 ? -9.488 3.881 13.607 1.00 77.25 224 PRO A CA 1
ATOM 1808 C C . PRO A 1 224 ? -8.530 4.933 13.036 1.00 77.25 224 PRO A C 1
ATOM 1810 O O . PRO A 1 224 ? -7.846 4.695 12.041 1.00 77.25 224 PRO A O 1
ATOM 1813 N N . LYS A 1 225 ? -8.437 6.094 13.693 1.00 83.12 225 LYS A N 1
ATOM 1814 C CA . LYS A 1 225 ? -7.561 7.197 13.283 1.00 83.12 225 LYS A CA 1
ATOM 1815 C C . LYS A 1 225 ? -6.087 6.842 13.483 1.00 83.12 225 LYS A C 1
ATOM 1817 O O . LYS A 1 225 ? -5.267 7.143 12.616 1.00 83.12 225 LYS A O 1
ATOM 1822 N N . LEU A 1 226 ? -5.759 6.192 14.599 1.00 83.81 226 LEU A N 1
ATOM 1823 C CA . LEU A 1 226 ? -4.401 5.759 14.930 1.00 83.81 226 LEU A CA 1
ATOM 1824 C C . LEU A 1 226 ? -3.914 4.671 13.963 1.00 83.81 226 LEU A C 1
ATOM 1826 O O . LEU A 1 226 ? -2.818 4.787 13.416 1.00 83.81 226 LEU A O 1
ATOM 1830 N N . LEU A 1 227 ? -4.755 3.673 13.674 1.00 81.12 227 LEU A N 1
ATOM 1831 C CA . LEU A 1 227 ? -4.450 2.612 12.711 1.00 81.12 227 LEU A CA 1
ATOM 1832 C C . LEU A 1 227 ? -4.312 3.141 11.280 1.00 81.12 227 LEU A C 1
ATOM 1834 O O . LEU A 1 227 ? -3.436 2.683 10.547 1.00 81.12 227 LEU A O 1
ATOM 1838 N N . ASN A 1 228 ? -5.131 4.117 10.878 1.00 85.31 228 ASN A N 1
ATOM 1839 C CA . ASN A 1 228 ? -4.978 4.772 9.579 1.00 85.31 228 ASN A CA 1
ATOM 1840 C C . ASN A 1 228 ? -3.635 5.508 9.487 1.00 85.31 228 ASN A C 1
ATOM 1842 O O . ASN A 1 228 ? -2.875 5.239 8.564 1.00 85.31 228 ASN A O 1
ATOM 1846 N N . CYS A 1 229 ? -3.287 6.327 10.486 1.00 88.94 229 CYS A N 1
ATOM 1847 C CA . CYS A 1 229 ? -1.991 7.014 10.534 1.00 88.94 229 CYS A CA 1
ATOM 1848 C C . CYS A 1 229 ? -0.813 6.025 10.466 1.00 88.94 229 CYS A C 1
ATOM 1850 O O . CYS A 1 229 ? 0.125 6.221 9.692 1.00 88.94 229 CYS A O 1
ATOM 1852 N N . LEU A 1 230 ? -0.888 4.919 11.216 1.00 85.44 230 LEU A N 1
ATOM 1853 C CA . LEU A 1 230 ? 0.120 3.860 11.187 1.00 85.44 230 LEU A CA 1
ATOM 1854 C C . LEU A 1 230 ? 0.229 3.205 9.798 1.00 85.44 230 LEU A C 1
ATOM 1856 O O . LEU A 1 230 ? 1.332 2.927 9.318 1.00 85.44 230 LEU A O 1
ATOM 1860 N N . ARG A 1 231 ? -0.907 2.955 9.137 1.00 86.00 231 ARG A N 1
ATOM 1861 C CA . ARG A 1 231 ? -0.948 2.390 7.783 1.00 86.00 231 ARG A CA 1
ATOM 1862 C C . ARG A 1 231 ? -0.321 3.349 6.772 1.00 86.00 231 ARG A C 1
ATOM 1864 O O . ARG A 1 231 ? 0.494 2.909 5.965 1.00 86.00 231 ARG A O 1
ATOM 1871 N N . ASP A 1 232 ? -0.659 4.632 6.840 1.00 90.31 232 ASP A N 1
ATOM 1872 C CA . ASP A 1 232 ? -0.130 5.675 5.957 1.00 90.31 232 ASP A CA 1
ATOM 1873 C C . ASP A 1 232 ? 1.393 5.805 6.109 1.00 90.31 232 ASP A C 1
ATOM 1875 O O . ASP A 1 232 ? 2.113 5.846 5.108 1.00 90.31 232 ASP A O 1
ATOM 1879 N N . CYS A 1 233 ? 1.901 5.764 7.349 1.00 88.69 233 CYS A N 1
ATOM 1880 C CA . CYS A 1 233 ? 3.339 5.742 7.627 1.00 88.69 233 CYS A CA 1
ATOM 1881 C C . CYS A 1 233 ? 4.019 4.544 6.965 1.00 88.69 233 CYS A C 1
ATOM 1883 O O . CYS A 1 233 ? 4.977 4.713 6.213 1.00 88.69 233 CYS A O 1
ATOM 1885 N N . ASN A 1 234 ? 3.499 3.336 7.189 1.00 87.56 234 ASN A N 1
ATOM 1886 C CA . ASN A 1 234 ? 4.074 2.116 6.625 1.00 87.56 234 ASN A CA 1
ATOM 1887 C C . ASN A 1 234 ? 4.081 2.118 5.090 1.00 87.56 234 ASN A C 1
ATOM 1889 O O . ASN A 1 234 ? 5.061 1.688 4.478 1.00 87.56 234 ASN A O 1
ATOM 1893 N N . VAL A 1 235 ? 3.020 2.625 4.459 1.00 90.75 235 VAL A N 1
ATOM 1894 C CA . VAL A 1 235 ? 2.935 2.739 2.997 1.00 90.75 235 VAL A CA 1
ATOM 1895 C C . VAL A 1 235 ? 3.962 3.737 2.460 1.00 90.75 235 VAL A C 1
ATOM 1897 O O . VAL A 1 235 ? 4.723 3.389 1.554 1.00 90.75 235 VAL A O 1
ATOM 1900 N N . ALA A 1 236 ? 4.052 4.930 3.055 1.00 93.75 236 ALA A N 1
ATOM 1901 C CA . ALA A 1 236 ? 5.012 5.950 2.637 1.00 93.75 236 ALA A CA 1
ATOM 1902 C C . ALA A 1 236 ? 6.466 5.499 2.828 1.00 93.75 236 ALA A C 1
ATOM 1904 O O . ALA A 1 236 ? 7.277 5.610 1.905 1.00 93.75 236 ALA A O 1
ATOM 1905 N N . ILE A 1 237 ? 6.787 4.933 3.997 1.00 90.50 237 ILE A N 1
ATOM 1906 C CA . ILE A 1 237 ? 8.127 4.423 4.302 1.00 90.50 237 ILE A CA 1
ATOM 1907 C C . ILE A 1 237 ? 8.508 3.335 3.299 1.00 90.50 237 ILE A C 1
ATOM 1909 O O . ILE A 1 237 ? 9.573 3.414 2.686 1.00 90.50 237 ILE A O 1
ATOM 1913 N N . ARG A 1 238 ? 7.636 2.342 3.089 1.00 89.75 238 ARG A N 1
ATOM 1914 C CA . ARG A 1 238 ? 7.900 1.235 2.166 1.00 89.75 238 ARG A CA 1
ATOM 1915 C C . ARG A 1 238 ? 8.188 1.735 0.755 1.00 89.75 238 ARG A C 1
ATOM 1917 O O . ARG A 1 238 ? 9.171 1.300 0.154 1.00 89.75 238 ARG A O 1
ATOM 1924 N N . TRP A 1 239 ? 7.335 2.610 0.221 1.00 94.69 239 TRP A N 1
ATOM 1925 C CA . TRP A 1 239 ? 7.485 3.090 -1.150 1.00 94.69 239 TRP A CA 1
ATOM 1926 C C . TRP A 1 239 ? 8.790 3.869 -1.325 1.00 94.69 239 TRP A C 1
ATOM 1928 O O . TRP A 1 239 ? 9.552 3.571 -2.247 1.00 94.69 239 TRP A O 1
ATOM 1938 N N . LEU A 1 240 ? 9.091 4.793 -0.403 1.00 94.81 240 LEU A N 1
ATOM 1939 C CA . LEU A 1 240 ? 10.317 5.591 -0.439 1.00 94.81 240 LEU A CA 1
ATOM 1940 C C . LEU A 1 240 ? 11.564 4.720 -0.293 1.00 94.81 240 LEU A C 1
ATOM 1942 O O . LEU A 1 240 ? 12.486 4.870 -1.085 1.00 94.81 240 LEU A O 1
ATOM 1946 N N . MET A 1 241 ? 11.589 3.781 0.660 1.00 90.88 241 MET A N 1
ATOM 1947 C CA . MET A 1 241 ? 12.729 2.876 0.842 1.00 90.88 241 MET A CA 1
ATOM 1948 C C . MET A 1 241 ? 13.008 2.044 -0.412 1.00 90.88 241 MET A C 1
ATOM 1950 O O . MET A 1 241 ? 14.165 1.893 -0.791 1.00 90.88 241 MET A O 1
ATOM 1954 N N . LEU A 1 242 ? 11.971 1.514 -1.068 1.00 91.12 242 LEU A N 1
ATOM 1955 C CA . LEU A 1 242 ? 12.143 0.714 -2.283 1.00 91.12 242 LEU A CA 1
ATOM 1956 C C . LEU A 1 242 ? 12.648 1.560 -3.455 1.00 91.12 242 LEU A C 1
ATOM 1958 O O . LEU A 1 242 ? 13.604 1.171 -4.121 1.00 91.12 242 LEU A O 1
ATOM 1962 N N . HIS A 1 243 ? 12.037 2.720 -3.700 1.00 95.19 243 HIS A N 1
ATOM 1963 C CA . HIS A 1 243 ? 12.324 3.511 -4.897 1.00 95.19 243 HIS A CA 1
ATOM 1964 C C . HIS A 1 243 ? 13.571 4.396 -4.778 1.00 95.19 243 HIS A C 1
ATOM 1966 O O . HIS A 1 243 ? 14.039 4.890 -5.804 1.00 95.19 243 HIS A O 1
ATOM 1972 N N . THR A 1 244 ? 14.152 4.554 -3.582 1.00 93.25 244 THR A N 1
ATOM 1973 C CA . THR A 1 244 ? 15.438 5.251 -3.384 1.00 93.25 244 THR A CA 1
ATOM 1974 C C . THR A 1 244 ? 16.611 4.320 -3.060 1.00 93.25 244 THR A C 1
ATOM 1976 O O . THR A 1 244 ? 17.759 4.776 -3.084 1.00 93.25 244 THR A O 1
ATOM 1979 N N . ALA A 1 245 ? 16.365 3.022 -2.828 1.00 88.69 245 ALA A N 1
ATOM 1980 C CA . ALA A 1 245 ? 17.406 2.033 -2.544 1.00 88.69 245 ALA A CA 1
ATOM 1981 C C . ALA A 1 245 ? 18.477 1.993 -3.643 1.00 88.69 245 ALA A C 1
ATOM 1983 O O . ALA A 1 245 ? 18.178 1.797 -4.818 1.00 88.69 245 ALA A O 1
ATOM 1984 N N . GLU A 1 246 ? 19.750 2.127 -3.268 1.00 86.25 246 GLU A N 1
ATOM 1985 C CA . GLU A 1 246 ? 20.859 2.058 -4.228 1.00 86.25 246 GLU A CA 1
ATOM 1986 C C . GLU A 1 246 ? 20.965 0.693 -4.903 1.00 86.25 246 GLU A C 1
ATOM 1988 O O . GLU A 1 246 ? 21.189 0.628 -6.106 1.00 86.25 246 GLU A O 1
ATOM 1993 N N . SER A 1 247 ? 20.716 -0.383 -4.154 1.00 82.69 247 SER A N 1
ATOM 1994 C CA . SER A 1 247 ? 20.755 -1.760 -4.655 1.00 82.69 247 SER A CA 1
ATOM 1995 C C . SER A 1 247 ? 19.693 -2.071 -5.712 1.00 82.69 247 SER A C 1
ATOM 1997 O O . SER A 1 247 ? 19.808 -3.080 -6.400 1.00 82.69 247 SER A O 1
ATOM 1999 N N . ALA A 1 248 ? 18.663 -1.232 -5.847 1.00 84.62 248 ALA A N 1
ATOM 2000 C CA . ALA A 1 248 ? 17.580 -1.435 -6.800 1.00 84.62 248 ALA A CA 1
ATOM 2001 C C . ALA A 1 248 ? 17.857 -0.844 -8.192 1.00 84.62 248 ALA A C 1
ATOM 2003 O O . ALA A 1 248 ? 17.010 -0.974 -9.072 1.00 84.62 248 ALA A O 1
ATOM 2004 N N . TYR A 1 249 ? 18.982 -0.159 -8.410 1.00 89.19 249 TYR A N 1
ATOM 2005 C CA . TYR A 1 249 ? 19.277 0.483 -9.692 1.00 89.19 249 TYR A CA 1
ATOM 2006 C C . TYR A 1 249 ? 20.725 0.219 -10.107 1.00 89.19 249 TYR A C 1
ATOM 2008 O O . TYR A 1 249 ? 21.644 0.566 -9.367 1.00 89.19 249 TYR A O 1
ATOM 2016 N N . ASP A 1 250 ? 20.943 -0.312 -11.315 1.00 86.75 250 ASP A N 1
ATOM 2017 C CA . ASP A 1 250 ? 22.289 -0.393 -11.890 1.00 86.75 250 ASP A CA 1
ATOM 2018 C C . ASP A 1 250 ? 22.857 1.024 -12.129 1.00 86.75 250 ASP A C 1
ATOM 2020 O O . ASP A 1 250 ? 22.310 1.783 -12.944 1.00 86.75 250 ASP A O 1
ATOM 2024 N N . PRO A 1 251 ? 23.970 1.406 -11.469 1.00 82.88 251 PRO A N 1
ATOM 2025 C CA . PRO A 1 251 ? 24.578 2.724 -11.638 1.00 82.88 251 PRO A CA 1
ATOM 2026 C C . PRO A 1 251 ? 25.106 2.968 -13.059 1.00 82.88 251 PRO A C 1
ATOM 2028 O O . PRO A 1 251 ? 25.285 4.121 -13.460 1.00 82.88 251 PRO A O 1
ATOM 2031 N N . ASN A 1 252 ? 25.336 1.918 -13.850 1.00 89.38 252 ASN A N 1
ATOM 2032 C CA . ASN A 1 252 ? 25.792 2.056 -15.231 1.00 89.38 252 ASN A CA 1
ATOM 2033 C C . ASN A 1 252 ? 24.644 2.423 -16.182 1.00 89.38 252 ASN A C 1
ATOM 2035 O O . ASN A 1 252 ? 24.865 3.053 -17.222 1.00 89.38 252 ASN A O 1
ATOM 2039 N N . ASN A 1 253 ? 23.396 2.130 -15.808 1.00 91.06 253 ASN A N 1
ATOM 2040 C CA . ASN A 1 253 ? 22.232 2.397 -16.636 1.00 91.06 253 ASN A CA 1
ATOM 2041 C C . ASN A 1 253 ? 21.756 3.855 -16.491 1.00 91.06 253 ASN A C 1
ATOM 2043 O O . ASN A 1 253 ? 21.217 4.285 -15.469 1.00 91.06 253 ASN A O 1
ATOM 2047 N N . LYS A 1 254 ? 21.942 4.657 -17.549 1.00 92.38 254 LYS A N 1
ATOM 2048 C CA . LYS A 1 254 ? 21.576 6.086 -17.557 1.00 92.38 254 LYS A CA 1
ATOM 2049 C C . LYS A 1 254 ? 20.077 6.326 -17.330 1.00 92.38 254 LYS A C 1
ATOM 2051 O O . LYS A 1 254 ? 19.734 7.266 -16.621 1.00 92.38 254 LYS A O 1
ATOM 2056 N N . ARG A 1 255 ? 19.196 5.498 -17.906 1.00 92.00 255 ARG A N 1
ATOM 2057 C CA . ARG A 1 255 ? 17.735 5.665 -17.783 1.00 92.00 255 ARG A CA 1
ATOM 2058 C C . ARG A 1 255 ? 17.283 5.461 -16.338 1.00 92.00 255 ARG A C 1
ATOM 2060 O O . ARG A 1 255 ? 16.488 6.236 -15.824 1.00 92.00 255 ARG A O 1
ATOM 2067 N N . LEU A 1 256 ? 17.822 4.439 -15.683 1.00 92.50 256 LEU A N 1
ATOM 2068 C CA . LEU A 1 256 ? 17.517 4.118 -14.290 1.00 92.50 256 LEU A CA 1
ATOM 2069 C C . LEU A 1 256 ? 17.971 5.201 -13.325 1.00 92.50 256 LEU A C 1
ATOM 2071 O O . LEU A 1 256 ? 17.211 5.578 -12.439 1.00 92.50 256 LEU A O 1
ATOM 2075 N N . ARG A 1 257 ? 19.175 5.741 -13.542 1.00 92.69 257 ARG A N 1
ATOM 2076 C CA . ARG A 1 257 ? 19.662 6.893 -12.779 1.00 92.69 257 ARG A CA 1
ATOM 2077 C C . ARG A 1 257 ? 18.724 8.085 -12.903 1.00 92.69 257 ARG A C 1
ATOM 2079 O O . ARG A 1 257 ? 18.329 8.628 -11.888 1.00 92.69 257 ARG A O 1
ATOM 2086 N N . GLN A 1 258 ? 18.282 8.419 -14.116 1.00 94.19 258 GLN A N 1
ATOM 2087 C CA . GLN A 1 258 ? 17.338 9.523 -14.325 1.00 94.19 258 GLN A CA 1
ATOM 2088 C C 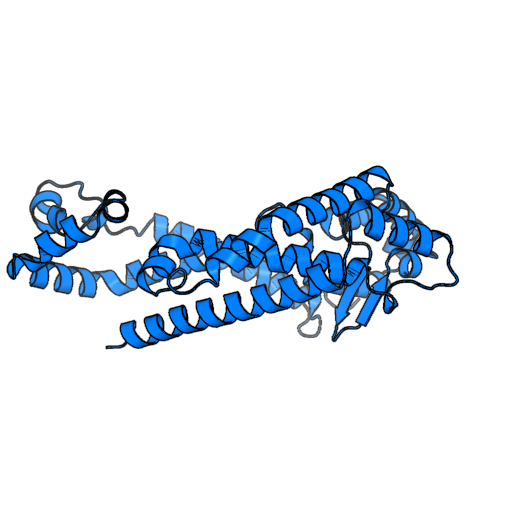. GLN A 1 258 ? 16.004 9.314 -13.595 1.00 94.19 258 GLN A C 1
ATOM 2090 O O . GLN A 1 258 ? 15.504 10.248 -12.978 1.00 94.19 258 GLN A O 1
ATOM 2095 N N . ILE A 1 259 ? 15.450 8.096 -13.631 1.00 95.19 259 ILE A N 1
ATOM 2096 C CA . ILE A 1 259 ? 14.219 7.757 -12.900 1.00 95.19 259 ILE A CA 1
ATOM 2097 C C . ILE A 1 259 ? 14.437 7.917 -11.391 1.00 95.19 259 ILE A C 1
ATOM 2099 O O . ILE A 1 259 ? 13.637 8.559 -10.715 1.00 95.19 259 ILE A O 1
ATOM 2103 N N . LYS A 1 260 ? 15.538 7.373 -10.862 1.00 95.56 260 LYS A N 1
ATOM 2104 C CA . LYS A 1 260 ? 15.883 7.473 -9.441 1.00 95.56 260 LYS A CA 1
ATOM 2105 C C . LYS A 1 260 ? 16.099 8.925 -9.006 1.00 95.56 260 LYS A C 1
ATOM 2107 O O . LYS A 1 260 ? 15.569 9.334 -7.977 1.00 95.56 260 LYS A O 1
ATOM 2112 N N . ASP A 1 261 ? 16.840 9.705 -9.788 1.00 95.62 261 ASP A N 1
ATOM 2113 C CA . ASP A 1 261 ? 17.110 11.117 -9.513 1.00 95.62 261 ASP A CA 1
ATOM 2114 C C . ASP A 1 261 ? 15.808 11.924 -9.509 1.00 95.62 261 ASP A C 1
ATOM 2116 O O . ASP A 1 261 ? 15.604 12.763 -8.632 1.00 95.62 261 ASP A O 1
ATOM 2120 N N . GLN A 1 262 ? 14.892 11.636 -10.440 1.00 96.56 262 GLN A N 1
ATOM 2121 C CA . GLN A 1 262 ? 13.565 12.243 -10.441 1.00 96.56 262 GLN A CA 1
ATOM 2122 C C . GLN A 1 262 ? 12.799 11.903 -9.156 1.00 96.56 262 GLN A C 1
ATOM 2124 O O . GLN A 1 262 ? 12.308 12.817 -8.498 1.00 96.56 262 GLN A O 1
ATOM 2129 N N . VAL A 1 263 ? 12.747 10.625 -8.756 1.00 97.31 263 VAL A N 1
ATOM 2130 C CA . VAL A 1 263 ? 12.098 10.213 -7.499 1.00 97.31 263 VAL A CA 1
ATOM 2131 C C . VAL A 1 263 ? 12.692 10.957 -6.310 1.00 97.31 263 VAL A C 1
ATOM 2133 O O . VAL A 1 263 ? 11.942 11.499 -5.504 1.00 97.31 263 VAL A O 1
ATOM 2136 N N . ILE A 1 264 ? 14.020 11.012 -6.189 1.00 96.94 264 ILE A N 1
ATOM 2137 C CA . ILE A 1 264 ? 14.704 11.678 -5.071 1.00 96.94 264 ILE A CA 1
ATOM 2138 C C . ILE A 1 264 ? 14.340 13.165 -5.011 1.00 96.94 264 ILE A C 1
ATOM 2140 O O . ILE A 1 264 ? 14.012 13.671 -3.936 1.00 96.94 264 ILE A O 1
ATOM 2144 N N . ASN A 1 265 ? 14.362 13.850 -6.155 1.00 97.25 265 ASN A N 1
ATOM 2145 C CA . ASN A 1 265 ? 14.080 15.280 -6.233 1.00 97.25 265 ASN A CA 1
ATOM 2146 C C . ASN A 1 265 ? 12.605 15.590 -5.952 1.00 97.25 265 ASN A C 1
ATOM 2148 O O . ASN A 1 265 ? 12.302 16.405 -5.080 1.00 97.25 265 ASN A O 1
ATOM 2152 N N . ASP A 1 266 ? 11.690 14.919 -6.653 1.00 97.44 266 ASP A N 1
ATOM 2153 C CA . ASP A 1 266 ? 10.253 15.190 -6.570 1.00 97.44 266 ASP A CA 1
ATOM 2154 C C . ASP A 1 266 ? 9.670 14.753 -5.214 1.00 97.44 266 ASP A C 1
ATOM 2156 O O . ASP A 1 266 ? 8.754 15.398 -4.702 1.00 97.44 266 ASP A O 1
ATOM 2160 N N . SER A 1 267 ? 10.241 13.718 -4.579 1.00 96.56 267 SER A N 1
ATOM 2161 C CA . SER A 1 267 ? 9.847 13.293 -3.225 1.00 96.56 267 SER A CA 1
ATOM 2162 C C . SER A 1 267 ? 10.485 14.120 -2.105 1.00 96.56 267 SER A C 1
ATOM 2164 O O . SER A 1 267 ? 10.190 13.889 -0.930 1.00 96.56 267 SER A O 1
ATOM 2166 N N . LYS A 1 268 ? 11.371 15.072 -2.445 1.00 96.06 268 LYS A N 1
ATOM 2167 C CA . LYS A 1 268 ? 12.211 15.815 -1.488 1.00 96.06 268 LYS A CA 1
ATOM 2168 C C . LYS A 1 268 ? 12.923 14.869 -0.510 1.00 96.06 268 LYS A C 1
ATOM 2170 O O . LYS A 1 268 ? 12.991 15.130 0.695 1.00 96.06 268 LYS A O 1
ATOM 2175 N N . TYR A 1 269 ? 13.412 13.741 -1.024 1.00 95.81 269 TYR A N 1
ATOM 2176 C CA . TYR A 1 269 ? 13.923 12.650 -0.208 1.00 95.81 269 TYR A CA 1
ATOM 2177 C C . TYR A 1 269 ? 15.063 13.110 0.705 1.00 95.81 269 TYR A C 1
ATOM 2179 O O . TYR A 1 269 ? 16.047 13.708 0.269 1.00 95.81 269 TYR A O 1
ATOM 2187 N N . ASN A 1 270 ? 14.956 12.763 1.986 1.00 95.06 270 ASN A N 1
ATOM 2188 C CA . ASN A 1 270 ? 16.020 12.950 2.957 1.00 95.06 270 ASN A CA 1
ATOM 2189 C C . ASN A 1 270 ? 16.166 11.676 3.804 1.00 95.06 270 ASN A C 1
ATOM 2191 O O . ASN A 1 270 ? 15.243 11.345 4.556 1.00 95.06 270 ASN A O 1
ATOM 2195 N N . PRO A 1 271 ? 17.318 10.983 3.745 1.00 90.38 271 PRO A N 1
ATOM 2196 C CA . PRO A 1 271 ? 17.499 9.701 4.422 1.00 90.38 271 PRO A CA 1
ATOM 2197 C C . PRO A 1 271 ? 17.377 9.816 5.946 1.00 90.38 271 PRO A C 1
ATOM 2199 O O . PRO A 1 271 ? 16.864 8.903 6.584 1.00 90.38 271 PRO A O 1
ATOM 2202 N N . LYS A 1 272 ? 17.782 10.948 6.542 1.00 92.25 272 LYS A N 1
ATOM 2203 C CA . LYS A 1 272 ? 17.658 11.169 7.992 1.00 92.25 272 LYS A CA 1
ATOM 2204 C C . LYS A 1 272 ? 16.202 11.341 8.409 1.00 92.25 272 LYS A C 1
ATOM 2206 O O . LYS A 1 272 ? 15.803 10.822 9.443 1.00 92.25 272 LYS A O 1
ATOM 2211 N N . ILE A 1 273 ? 15.415 12.059 7.605 1.00 93.69 273 ILE A N 1
ATOM 2212 C CA . ILE A 1 273 ? 13.987 12.269 7.877 1.00 93.69 273 ILE A CA 1
ATOM 2213 C C . ILE A 1 273 ? 13.228 10.951 7.743 1.00 93.69 273 ILE A C 1
ATOM 2215 O O . ILE A 1 273 ? 12.449 10.618 8.630 1.00 93.69 273 ILE A O 1
ATOM 2219 N N . LEU A 1 274 ? 13.484 10.187 6.676 1.00 90.50 274 LEU A N 1
ATOM 2220 C CA . LEU A 1 274 ? 12.848 8.885 6.482 1.00 90.50 274 LEU A CA 1
ATOM 2221 C C . LEU A 1 274 ? 13.216 7.905 7.603 1.00 90.50 274 LEU A C 1
ATOM 2223 O O . LEU A 1 274 ? 12.342 7.221 8.126 1.00 90.50 274 LEU A O 1
ATOM 2227 N N . PHE A 1 275 ? 14.491 7.863 7.998 1.00 84.69 275 PHE A N 1
ATOM 2228 C CA . PHE A 1 275 ? 14.942 7.017 9.099 1.00 84.69 275 PHE A CA 1
ATOM 2229 C C . PHE A 1 275 ? 14.294 7.412 10.430 1.00 84.69 275 PHE A C 1
ATOM 2231 O O . PHE A 1 275 ? 13.825 6.541 11.156 1.00 84.69 275 PHE A O 1
ATOM 2238 N N . GLN A 1 276 ? 14.193 8.711 10.728 1.00 87.25 276 GLN A N 1
ATOM 2239 C CA . GLN A 1 276 ? 13.488 9.170 11.924 1.00 87.25 276 GLN A CA 1
ATOM 2240 C C . GLN A 1 276 ? 12.008 8.777 11.888 1.00 87.25 276 GLN A C 1
ATOM 2242 O O . GLN A 1 276 ? 11.503 8.262 12.876 1.00 87.25 276 GLN A O 1
ATOM 2247 N N . LEU A 1 277 ? 11.328 8.959 10.750 1.00 90.00 277 LEU A N 1
ATOM 2248 C CA . LEU A 1 277 ? 9.931 8.552 10.602 1.00 90.00 277 LEU A CA 1
ATOM 2249 C C . LEU A 1 277 ? 9.762 7.041 10.806 1.00 90.00 277 LEU A C 1
ATOM 2251 O O . LEU A 1 277 ? 8.797 6.631 11.439 1.00 90.00 277 LEU A O 1
ATOM 2255 N N . LEU A 1 278 ? 10.696 6.218 10.321 1.00 85.25 278 LEU A N 1
ATOM 2256 C CA . LEU A 1 278 ? 10.699 4.774 10.565 1.00 85.25 278 LEU A CA 1
ATOM 2257 C C . LEU A 1 278 ? 10.818 4.447 12.060 1.00 85.25 278 LEU A C 1
ATOM 2259 O O . LEU A 1 278 ? 10.053 3.622 12.553 1.00 85.25 278 LEU A O 1
ATOM 2263 N N . LEU A 1 279 ? 11.740 5.096 12.777 1.00 82.31 279 LEU A N 1
ATOM 2264 C CA . LEU A 1 279 ? 11.907 4.902 14.222 1.00 82.31 279 LEU A CA 1
ATOM 2265 C C . LEU A 1 279 ? 10.665 5.347 15.003 1.00 82.31 279 LEU A C 1
ATOM 2267 O O . LEU A 1 279 ? 10.159 4.584 15.824 1.00 82.31 279 LEU A O 1
ATOM 2271 N N . ASP A 1 280 ? 10.148 6.539 14.701 1.00 85.94 280 ASP A N 1
ATOM 2272 C CA . ASP A 1 280 ? 8.946 7.095 15.327 1.00 85.94 280 ASP A CA 1
ATOM 2273 C C . ASP A 1 280 ? 7.737 6.173 15.060 1.00 85.94 280 ASP A C 1
ATOM 2275 O O . ASP A 1 280 ? 6.979 5.840 15.968 1.00 85.94 280 ASP A O 1
ATOM 2279 N N . THR A 1 281 ? 7.590 5.675 13.828 1.00 85.06 281 THR A N 1
ATOM 2280 C CA . THR A 1 281 ? 6.516 4.737 13.453 1.00 85.06 281 THR A CA 1
ATOM 2281 C C . THR A 1 281 ? 6.647 3.403 14.188 1.00 85.06 281 THR A C 1
ATOM 2283 O O . THR A 1 281 ? 5.648 2.883 14.676 1.00 85.06 281 THR A O 1
ATOM 2286 N N . ALA A 1 282 ? 7.860 2.856 14.313 1.00 77.69 282 ALA A N 1
ATOM 2287 C CA . ALA A 1 282 ? 8.096 1.606 15.034 1.00 77.69 282 ALA A CA 1
ATOM 2288 C C . ALA A 1 282 ? 7.794 1.744 16.535 1.00 77.69 282 ALA A C 1
ATOM 2290 O O . ALA A 1 282 ? 7.176 0.860 17.129 1.00 77.69 282 ALA A O 1
ATOM 2291 N N . GLN A 1 283 ? 8.182 2.868 17.144 1.00 82.19 283 GLN A N 1
ATOM 2292 C CA . GLN A 1 283 ? 7.839 3.173 18.532 1.00 82.19 283 GLN A CA 1
ATOM 2293 C C . GLN A 1 283 ? 6.324 3.333 18.706 1.00 82.19 283 GLN A C 1
ATOM 2295 O O . GLN A 1 283 ? 5.750 2.795 19.652 1.00 82.19 283 GLN A O 1
ATOM 2300 N N . PHE A 1 284 ? 5.670 4.036 17.781 1.00 84.06 284 PHE A N 1
ATOM 2301 C CA . PHE A 1 284 ? 4.222 4.222 17.786 1.00 84.06 284 PHE A CA 1
ATOM 2302 C C . PHE A 1 284 ? 3.482 2.882 17.686 1.00 84.06 284 PHE A C 1
ATOM 2304 O O . PHE A 1 284 ? 2.589 2.612 18.488 1.00 84.06 284 PHE A O 1
ATOM 2311 N N . GLU A 1 285 ? 3.900 2.007 16.769 1.00 81.62 285 GLU A N 1
ATOM 2312 C CA . GLU A 1 285 ? 3.351 0.657 16.622 1.00 81.62 285 GLU A CA 1
ATOM 2313 C C . GLU A 1 285 ? 3.532 -0.183 17.891 1.00 81.62 285 GLU A C 1
ATOM 2315 O O . GLU A 1 285 ? 2.603 -0.875 18.309 1.00 81.62 285 GLU A O 1
ATOM 2320 N N . PHE A 1 286 ? 4.713 -0.118 18.513 1.00 79.38 286 PHE A N 1
ATOM 2321 C CA . PHE A 1 286 ? 5.000 -0.835 19.753 1.00 79.38 286 PHE A CA 1
ATOM 2322 C C . PHE A 1 286 ? 4.063 -0.400 20.886 1.00 79.38 286 PHE A C 1
ATOM 2324 O O . PHE A 1 286 ? 3.442 -1.248 21.523 1.00 79.38 286 PHE A O 1
ATOM 2331 N N . ILE A 1 287 ? 3.897 0.910 21.094 1.00 80.06 287 ILE A N 1
ATOM 2332 C CA . ILE A 1 287 ? 3.017 1.447 22.142 1.00 80.06 287 ILE A CA 1
ATOM 2333 C C . ILE A 1 287 ? 1.556 1.056 21.883 1.00 80.06 287 ILE A C 1
ATOM 2335 O O . ILE A 1 287 ? 0.874 0.610 22.804 1.00 80.06 287 ILE A O 1
ATOM 2339 N N . LEU A 1 288 ? 1.076 1.167 20.638 1.00 80.19 288 LEU A N 1
ATOM 2340 C CA . LEU A 1 288 ? -0.284 0.747 20.287 1.00 80.19 288 LEU A CA 1
ATOM 2341 C C . LEU A 1 288 ? -0.519 -0.742 20.564 1.00 80.19 288 LEU A C 1
ATOM 2343 O O . LEU A 1 288 ? -1.572 -1.108 21.081 1.00 80.19 288 LEU A O 1
ATOM 2347 N N . LYS A 1 289 ? 0.456 -1.601 20.244 1.00 75.44 289 LYS A N 1
ATOM 2348 C CA . LYS A 1 289 ? 0.382 -3.040 20.531 1.00 75.44 289 LYS A CA 1
ATOM 2349 C C . LYS A 1 289 ? 0.327 -3.320 22.028 1.00 75.44 289 LYS A C 1
ATOM 2351 O O . LYS A 1 289 ? -0.505 -4.116 22.444 1.00 75.44 289 LYS A O 1
ATOM 2356 N N . GLU A 1 290 ? 1.159 -2.657 22.825 1.00 73.88 290 GLU A N 1
ATOM 2357 C CA . GLU A 1 290 ? 1.166 -2.810 24.286 1.00 73.88 290 GLU A CA 1
ATOM 2358 C C . GLU A 1 290 ? -0.189 -2.445 24.909 1.00 73.88 290 GLU A C 1
ATOM 2360 O O . GLU A 1 290 ? -0.695 -3.182 25.754 1.00 73.88 290 GLU A O 1
ATOM 2365 N N . VAL A 1 291 ? -0.813 -1.350 24.462 1.00 69.56 291 VAL A N 1
ATOM 2366 C CA . VAL A 1 291 ? -2.156 -0.952 24.921 1.00 69.56 291 VAL A CA 1
ATOM 2367 C C . VAL A 1 291 ? -3.208 -1.993 24.519 1.00 69.56 291 VAL A C 1
ATOM 2369 O O . VAL A 1 291 ? -4.044 -2.377 25.333 1.00 69.56 291 VAL A O 1
ATOM 2372 N N . ASN A 1 292 ? -3.148 -2.518 23.293 1.00 61.16 292 ASN A N 1
ATOM 2373 C CA . ASN A 1 292 ? -4.114 -3.517 22.824 1.00 61.16 292 ASN A CA 1
ATOM 2374 C C . ASN A 1 292 ? -3.959 -4.875 23.546 1.00 61.16 292 ASN A C 1
ATOM 2376 O O . ASN A 1 292 ? -4.942 -5.540 23.864 1.00 61.16 292 ASN A O 1
ATOM 2380 N N . ILE A 1 293 ? -2.721 -5.284 23.853 1.00 55.44 293 ILE A N 1
ATOM 2381 C CA . ILE A 1 293 ? -2.426 -6.521 24.598 1.00 55.44 293 ILE A CA 1
ATOM 2382 C C . ILE A 1 293 ? -2.901 -6.418 26.054 1.00 55.44 293 ILE A C 1
ATOM 2384 O O . ILE A 1 293 ? -3.444 -7.387 26.585 1.00 55.44 293 ILE A O 1
ATOM 2388 N N . LYS A 1 294 ? -2.738 -5.258 26.704 1.00 53.47 294 LYS A N 1
ATOM 2389 C CA . LYS A 1 294 ? -3.253 -5.032 28.065 1.00 53.47 294 LYS A CA 1
ATOM 2390 C C . LYS A 1 294 ? -4.777 -5.153 28.130 1.00 53.47 294 LYS A C 1
ATOM 2392 O O . LYS A 1 294 ? -5.273 -5.852 29.011 1.00 53.47 294 LYS A O 1
ATOM 2397 N N . ASN A 1 295 ? -5.486 -4.613 27.141 1.00 51.97 295 ASN A N 1
ATOM 2398 C CA . ASN A 1 295 ? -6.942 -4.741 27.028 1.00 51.97 295 ASN A CA 1
ATOM 2399 C C . ASN A 1 295 ? -7.413 -6.186 26.788 1.00 51.97 295 ASN A C 1
ATOM 2401 O O . ASN A 1 295 ? -8.368 -6.641 27.418 1.00 51.97 295 ASN A O 1
ATOM 2405 N N . ASN A 1 296 ? -6.711 -6.961 25.956 1.00 43.31 296 ASN A N 1
ATOM 2406 C CA . ASN A 1 296 ? -7.025 -8.387 25.775 1.00 43.31 296 ASN A CA 1
ATOM 2407 C C . ASN A 1 296 ? -6.767 -9.231 27.038 1.00 43.31 296 ASN A C 1
ATOM 2409 O O . ASN A 1 296 ? -7.379 -10.281 27.210 1.00 43.31 296 ASN A O 1
ATOM 2413 N N . ASN A 1 297 ? -5.895 -8.773 27.940 1.00 34.25 297 ASN A N 1
ATOM 2414 C CA . ASN A 1 297 ? -5.668 -9.424 29.232 1.00 34.25 297 ASN A CA 1
ATOM 2415 C C . ASN A 1 297 ? -6.634 -8.946 30.331 1.00 34.25 297 ASN A C 1
ATOM 2417 O O . ASN A 1 297 ? -6.824 -9.668 31.303 1.00 34.25 297 ASN A O 1
ATOM 2421 N N . HIS A 1 298 ? -7.234 -7.756 30.204 1.00 34.41 298 HIS A N 1
ATOM 2422 C CA . HIS A 1 298 ? -8.276 -7.259 31.120 1.00 34.41 298 HIS A CA 1
ATOM 2423 C C . HIS A 1 298 ? -9.693 -7.689 30.716 1.00 34.41 298 HIS A C 1
ATOM 2425 O O . HIS A 1 298 ? -10.599 -7.621 31.530 1.00 34.41 298 HIS A O 1
ATOM 2431 N N . SER A 1 299 ? -9.887 -8.203 29.499 1.00 29.69 299 SER A N 1
ATOM 2432 C CA . SER A 1 299 ? -11.147 -8.828 29.057 1.00 29.69 299 SER A CA 1
ATOM 2433 C C . SER A 1 299 ? -11.249 -10.326 29.400 1.00 29.69 299 SER A C 1
ATOM 2435 O O . SER A 1 299 ? -12.198 -10.990 28.986 1.00 29.69 299 SER A O 1
ATOM 2437 N N . LEU A 1 300 ? -10.287 -10.853 30.170 1.00 28.05 300 LEU A N 1
ATOM 2438 C CA . LEU A 1 300 ? -10.251 -12.228 30.688 1.00 28.05 300 LEU A CA 1
ATOM 2439 C C . LEU A 1 300 ? -10.344 -12.316 32.225 1.00 28.05 300 LEU A C 1
ATOM 2441 O O . LEU A 1 300 ? -10.102 -13.392 32.776 1.00 28.05 300 LEU A O 1
ATOM 2445 N N . PHE A 1 301 ? -10.718 -11.230 32.906 1.00 27.95 301 PHE A N 1
ATOM 2446 C CA . PHE A 1 301 ? -11.078 -11.243 34.326 1.00 27.95 301 PHE A CA 1
ATOM 2447 C C . PHE A 1 301 ? -12.409 -10.543 34.560 1.00 27.95 301 PHE A C 1
ATOM 2449 O O . PHE A 1 301 ? -12.652 -9.517 33.889 1.00 27.95 301 PHE A O 1
#

InterPro domains:
  IPR019393 WASH complex, subunit strumpellin [PF10266] (103-291)
  IPR019393 WASH complex, subunit strumpellin [PTHR15691] (102-291)

Secondary structure (DSSP, 8-state):
---TT-TT-HHHHHHHHHHHHHHHHHHHHHHHHH---GGGGT-SHHHHHHHTTTS--TTGGG-HHHHHHHHHT-HHHHHHHHHHHHHHHHHHHHHHHHHHHHHTSPPGGGHHHHTHHHHHHHHHHHHT-HHHHHH-HHHHHHHHHHH-SS-SEEEEETTEEEEHHHHTTT-HHHHHHHHHHT-HHHHHHHHHHHHHHHHHHHHHHHHHTSTTTT-HHHHHHHHHHHHHHHHHHHHHHHHHHHHH-GGGS-TT-HHHHHHHHHHHHHTT--HHHHHHHHHHHHHHHHHHHHHHHHHHHHTT-

Sequence (301 aa):
MVDFLAENNLCGQAILRIVSRGNAIIAELLRLSEFIPAVFRLKDKSDQQKYGDIICDFSYFKGPEYYESKLEAKPELQDLDEEFRENNIEILTRFYLAFESVSAYPLPEHRSTALATQAAMLCVCLYFTPSILHTQQAKMREIVDKYFPDNWVISIYMGITVNLVEAWEPYKAAKTALNYTLDTANIKEQAGRYAASVESLRPQVQQLLKEGFLREEIVLDNIPKLLNCLRDCNVAIRWLMLHTAESAYDPNNKRLRQIKDQVINDSKYNPKILFQLLLDTAQFEFILKEVNIKNNNHSLF

pLDDT: mean 83.22, std 13.4, range [27.95, 97.44]